Protein AF-A0A397UIN8-F1 (afdb_monomer)

Solvent-accessible surface area (backbone atoms only — not comparable to full-atom values): 16968 Å² total; per-residue (Å²): 111,37,31,42,60,90,72,94,69,95,87,62,91,79,69,55,70,45,76,68,92,50,73,66,53,50,53,52,40,52,74,68,72,32,45,82,38,54,58,67,60,54,51,50,61,53,67,74,48,47,92,78,59,59,46,67,37,67,70,56,51,48,51,51,52,60,57,28,62,43,64,59,90,72,57,62,77,75,53,44,77,43,56,71,43,34,18,47,80,27,82,43,54,32,34,36,63,67,25,37,43,70,87,39,66,67,54,44,51,67,47,58,96,57,71,44,29,53,24,73,88,62,68,44,79,76,33,44,62,27,43,46,73,38,41,34,44,77,70,83,43,45,69,51,46,50,49,52,39,50,50,46,30,51,44,64,70,40,99,76,44,64,92,57,45,61,58,32,26,40,53,52,55,48,50,43,73,80,36,52,86,74,30,68,71,49,76,69,56,47,58,53,52,39,66,41,38,30,43,43,29,37,60,45,57,85,88,50,36,86,65,27,67,48,53,60,61,48,63,35,19,68,76,59,44,40,50,63,92,49,46,93,77,40,38,61,78,42,46,26,50,23,78,92,65,52,81,79,90,51,82,75,53,57,69,62,47,52,66,58,41,70,74,70,74,48,58,67,55,48,48,53,54,40,38,51,78,54,70,79,71,71,72,56,61,60,53,54,58,58,65,74,73,109

Foldseek 3Di:
DWWFDDDDDDDDPPRPIDDDDDPVVVVVCVVNVIDDDDPVVVVCVVQVPCVPDQLPDPVLLVVLQVVLLDDLVPPDLVLLVGQRFQWQVSRGGGRLQQAEQPVDPLCCLLQPPHRRHGHPSCNDPSSVVSSVSSNHHYDDALVNLLVSLQSLLVLQPDPDHDPCSQVSLLSSLVVCVVCVVVNPDDPVSVVSQQAGQRFWFDADDPPLCVQAPDRDIGGGGLVQEADPVCCVPARNPGTYGDPSSDPDPDVVCCPVVVVVCVVPPCVVVCVSVVCRVPVDDDVVVVVVVVVVPD

pLDDT: mean 77.12, std 21.49, range [24.73, 98.0]

Sequence (294 aa):
MVFLTSKLNYQIQKTNYINYKNPDEKILLKRLDVVEFSYIHYLLSIFNNLDFVRPDDPEYLEFIKEFLRLPTNLHPDWLCEYRFIPNNTKTKLRLARELYDDRILLFTTVFANSDLFIAPELRSGWLSKGLVSLGIINKVDEDTFIRLAFDIQNLYNLPSPPSDLFYRARMLVLHFYYNVDNLYFTCNSWDVLKSINFIPSKPVDYPYLETAKFKSPILCSFNSLRLPKHVKLCWTQCAFYDDLVIPPQSENIVDKQLDDWKRHGALDLLFTIINGLYGWLEDNLLLMAWIYLY

Secondary structure (DSSP, 8-state):
-EEE------SS----EE--SSHHHHHHHHHTTPEEE-HHHHHHHHHTTGGG--TT-HHHHHHHHHHHTS-GGGS-GGGGGS--EEBTTSS-EE-GGG-B-TTSHHHHHHTTT-S-BB-GGG--TTTHHHHHHTT-B-S--HHHHHHHHHHHHHHHTSSS--TTHHHHHHHHHHHHHHHHHHH---HHHHHHHHH---EEEEPPPTTGGGT-S--S--EE-GGGEE-GGGHHHHTTT-EEE-GGGSPP--HHHHHHHHHHHTTTTTHHHHHHHHHHHS--SSHHHHHHHHHT--

Structure (mmCIF, N/CA/C/O backbone):
data_AF-A0A397UIN8-F1
#
_entry.id   AF-A0A397UIN8-F1
#
loop_
_atom_site.group_PDB
_atom_site.id
_atom_site.type_symbol
_atom_site.label_atom_id
_atom_site.label_alt_id
_atom_site.label_comp_id
_atom_site.label_asym_id
_atom_site.label_entity_id
_atom_site.label_seq_id
_atom_site.pdbx_PDB_ins_code
_atom_site.Cartn_x
_atom_site.Cartn_y
_atom_site.Cartn_z
_atom_site.occupancy
_atom_site.B_iso_or_equiv
_atom_site.auth_seq_id
_atom_site.auth_comp_id
_atom_site.auth_asym_id
_atom_site.auth_atom_id
_atom_site.pdbx_PDB_model_num
ATOM 1 N N . MET A 1 1 ? -23.289 -2.542 28.612 1.00 46.47 1 MET A N 1
ATOM 2 C CA . MET A 1 1 ? -24.024 -1.325 29.032 1.00 46.47 1 MET A CA 1
ATOM 3 C C . MET A 1 1 ? -23.096 -0.523 29.908 1.00 46.47 1 MET A C 1
ATOM 5 O O . MET A 1 1 ? -22.400 -1.134 30.705 1.00 46.47 1 MET A O 1
ATOM 9 N N . VAL A 1 2 ? -23.053 0.793 29.735 1.00 52.25 2 VAL A N 1
ATOM 10 C CA . VAL A 1 2 ? -22.137 1.674 30.470 1.00 52.25 2 VAL A CA 1
ATOM 11 C C . VAL A 1 2 ? -22.977 2.720 31.192 1.00 52.25 2 VAL A C 1
ATOM 13 O O . VAL A 1 2 ? -23.990 3.160 30.659 1.00 52.25 2 VAL A O 1
ATOM 16 N N . PHE A 1 3 ? -22.603 3.084 32.412 1.00 42.53 3 PHE A N 1
ATOM 17 C CA . PHE A 1 3 ? -23.342 4.034 33.241 1.00 42.53 3 PHE A CA 1
ATOM 18 C C . PHE A 1 3 ? -22.574 5.368 33.348 1.00 42.53 3 PHE A C 1
ATOM 20 O O . PHE A 1 3 ? -21.351 5.359 33.493 1.00 42.53 3 PHE A O 1
ATOM 27 N N . LEU A 1 4 ? -23.275 6.506 33.253 1.00 42.06 4 LEU A N 1
ATOM 28 C CA . LEU A 1 4 ? -22.720 7.869 33.333 1.00 42.06 4 LEU A CA 1
ATOM 29 C C . LEU A 1 4 ? -22.974 8.511 34.699 1.00 42.06 4 LEU A C 1
ATOM 31 O O . LEU A 1 4 ? -24.132 8.711 35.071 1.00 42.06 4 LEU A O 1
ATOM 35 N N . THR A 1 5 ? -21.924 8.930 35.411 1.00 34.75 5 THR A N 1
ATOM 36 C CA . THR A 1 5 ? -22.086 9.766 36.614 1.00 34.75 5 THR A CA 1
ATOM 37 C C . THR A 1 5 ? -22.142 11.245 36.239 1.00 34.75 5 THR A C 1
ATOM 39 O O . THR A 1 5 ? -21.178 11.779 35.687 1.00 34.75 5 THR A O 1
ATOM 42 N N . SER A 1 6 ? -23.231 11.937 36.570 1.00 28.75 6 SER A N 1
ATOM 43 C CA . SER A 1 6 ? -23.327 13.386 36.392 1.00 28.75 6 S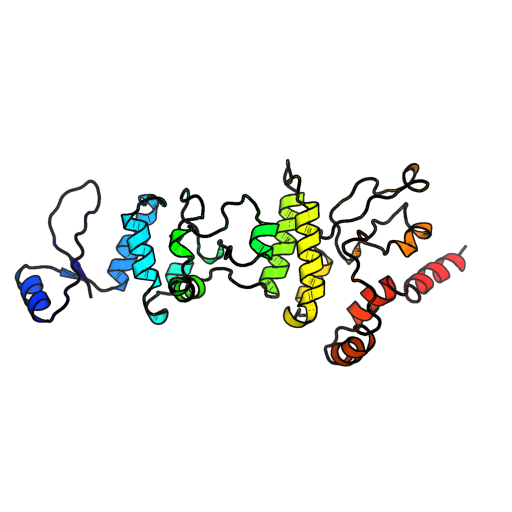ER A CA 1
ATOM 44 C C . SER A 1 6 ? -22.597 14.134 37.512 1.00 28.75 6 SER A C 1
ATOM 46 O O . SER A 1 6 ? -23.047 14.142 38.658 1.00 28.75 6 SER A O 1
ATOM 48 N N . LYS A 1 7 ? -21.518 14.845 37.178 1.00 30.12 7 LYS A N 1
ATOM 49 C CA . LYS A 1 7 ? -21.130 16.074 37.885 1.00 30.12 7 LYS A CA 1
ATOM 50 C C . LYS A 1 7 ? -20.479 17.043 36.899 1.00 30.12 7 LYS A C 1
ATOM 52 O O . LYS A 1 7 ? -19.484 16.712 36.264 1.00 30.12 7 LYS A O 1
ATOM 57 N N . LEU A 1 8 ? -21.096 18.218 36.759 1.00 28.16 8 LEU A N 1
ATOM 58 C CA . LEU A 1 8 ? -20.617 19.340 35.954 1.00 28.16 8 LEU A CA 1
ATOM 59 C C . LEU A 1 8 ? -19.179 19.726 36.342 1.00 28.16 8 LEU A C 1
ATOM 61 O O . LEU A 1 8 ? -18.931 20.013 37.511 1.00 28.16 8 LEU A O 1
ATOM 65 N N . ASN A 1 9 ? -18.276 19.825 35.361 1.00 24.73 9 ASN A N 1
ATOM 66 C CA . ASN A 1 9 ? -17.555 21.074 35.088 1.00 24.73 9 ASN A CA 1
ATOM 67 C C . ASN A 1 9 ? -16.735 21.003 33.791 1.00 24.73 9 ASN A C 1
ATOM 69 O O . ASN A 1 9 ? -16.033 20.035 33.508 1.00 24.73 9 ASN A O 1
ATOM 73 N N . TYR A 1 10 ? -16.863 22.071 33.008 1.00 28.52 10 TYR A N 1
ATOM 74 C CA . TYR A 1 10 ? -16.164 22.347 31.758 1.00 28.52 10 TYR A CA 1
ATOM 75 C C . TY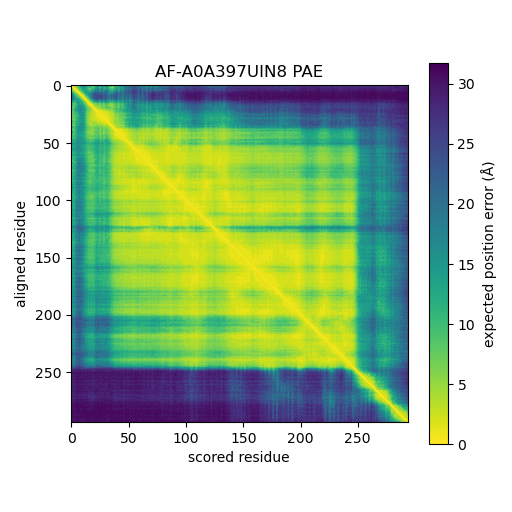R A 1 10 ? -14.638 22.373 31.952 1.00 28.52 10 TYR A C 1
ATOM 77 O O . TYR A 1 10 ? -14.141 23.192 32.718 1.00 28.52 10 TYR A O 1
ATOM 85 N N . GLN A 1 11 ? -13.914 21.512 31.227 1.00 26.55 11 GLN A N 1
ATOM 86 C CA . GLN A 1 11 ? -12.815 21.886 30.307 1.00 26.55 11 GLN A CA 1
ATOM 87 C C . GLN A 1 11 ? -12.105 20.679 29.680 1.00 26.55 11 GLN A C 1
ATOM 89 O O . GLN A 1 11 ? -11.405 20.834 28.690 1.00 26.55 11 GLN A O 1
ATOM 94 N N . ILE A 1 12 ? -12.354 19.468 30.162 1.00 32.19 12 ILE A N 1
ATOM 95 C CA . ILE A 1 12 ? -12.079 18.214 29.456 1.00 32.19 12 ILE A CA 1
ATOM 96 C C . ILE A 1 12 ? -13.241 17.316 29.864 1.00 32.19 12 ILE A C 1
ATOM 98 O O . ILE A 1 12 ? -13.526 17.229 31.058 1.00 32.19 12 ILE A O 1
ATOM 102 N N . GLN A 1 13 ? -13.967 16.715 28.922 1.00 37.91 13 GLN A N 1
ATOM 103 C CA . GLN A 1 13 ? -15.037 15.764 29.234 1.00 37.91 13 GLN A CA 1
ATOM 104 C C . GLN A 1 13 ? -14.441 14.518 29.915 1.00 37.91 13 GLN A C 1
ATOM 106 O O . GLN A 1 13 ? -14.338 13.459 29.312 1.00 37.91 13 GLN A O 1
ATOM 111 N N . LYS A 1 14 ? -14.087 14.615 31.201 1.00 39.19 14 LYS A N 1
ATOM 112 C CA . LYS A 1 14 ? -13.986 13.466 32.103 1.00 39.19 14 LYS A CA 1
ATOM 113 C C . LYS A 1 14 ? -15.405 12.990 32.392 1.00 39.19 14 LYS A C 1
ATOM 115 O O . LYS A 1 14 ? -15.938 13.158 33.486 1.00 39.19 14 LYS A O 1
ATOM 120 N N . THR A 1 15 ? -16.061 12.454 31.369 1.00 49.09 15 THR A N 1
ATOM 121 C CA . THR A 1 15 ? -17.218 11.597 31.577 1.00 49.09 15 THR A CA 1
ATOM 122 C C . THR A 1 15 ? -16.672 10.313 32.190 1.00 49.09 15 THR A C 1
ATOM 124 O O . THR A 1 15 ? -16.009 9.518 31.532 1.00 49.09 15 THR A O 1
ATOM 127 N N . ASN A 1 16 ? -16.865 10.151 33.500 1.00 53.09 16 ASN A N 1
ATOM 128 C CA . ASN A 1 16 ? -16.494 8.922 34.190 1.00 53.09 16 ASN A CA 1
ATOM 129 C C . ASN A 1 16 ? -17.509 7.850 33.795 1.00 53.09 16 ASN A C 1
ATOM 131 O O . ASN A 1 16 ? -18.613 7.772 34.336 1.00 53.09 16 ASN A O 1
ATOM 135 N N . TYR A 1 17 ? -17.137 7.063 32.794 1.00 57.28 17 TYR A N 1
ATOM 136 C CA . TYR A 1 17 ? -17.881 5.894 32.371 1.00 57.28 17 TYR A CA 1
ATOM 137 C C . TYR A 1 17 ? -17.605 4.751 33.338 1.00 57.28 17 TYR A C 1
ATOM 139 O O . TYR A 1 17 ? -16.470 4.294 33.468 1.00 57.28 17 TYR A O 1
ATOM 147 N N . ILE A 1 18 ? -18.647 4.286 34.023 1.00 58.09 18 ILE A N 1
ATOM 148 C CA . ILE A 1 18 ? -18.546 3.145 34.929 1.00 58.09 18 ILE A CA 1
ATOM 149 C C . ILE A 1 18 ? -19.067 1.915 34.194 1.00 58.09 18 ILE A C 1
ATOM 151 O O . ILE A 1 18 ? -20.246 1.827 33.837 1.00 58.09 18 ILE A O 1
ATOM 155 N N . ASN A 1 19 ? -18.169 0.958 33.963 1.00 59.16 19 ASN A N 1
ATOM 156 C CA . ASN A 1 19 ? -18.540 -0.394 33.576 1.00 59.16 19 ASN A CA 1
ATOM 157 C C . ASN A 1 19 ? -18.725 -1.221 34.855 1.00 59.16 19 ASN A C 1
ATOM 159 O O . ASN A 1 19 ? -17.793 -1.337 35.650 1.00 59.16 19 ASN A O 1
ATOM 163 N N . TYR A 1 20 ? -19.923 -1.757 35.066 1.00 66.31 20 TYR A N 1
ATOM 164 C CA . TYR A 1 20 ? -20.240 -2.580 36.232 1.00 66.31 20 TYR A CA 1
ATOM 165 C C . TYR A 1 20 ? -20.045 -4.058 35.892 1.00 66.31 20 TYR A C 1
ATOM 167 O O . TYR A 1 20 ? -20.328 -4.499 34.777 1.00 66.31 20 TYR A O 1
ATOM 175 N N . LYS A 1 21 ? -19.558 -4.838 36.853 1.00 65.31 21 LYS A N 1
ATOM 176 C CA . LYS A 1 21 ? -19.188 -6.246 36.661 1.00 65.31 21 LYS A CA 1
ATOM 177 C C . LYS A 1 21 ? -20.266 -7.219 37.130 1.00 65.31 21 LYS A C 1
ATOM 179 O O . LYS A 1 21 ? -20.245 -8.377 36.722 1.00 65.31 21 LYS A O 1
ATOM 184 N N . ASN A 1 22 ? -21.204 -6.776 37.970 1.00 74.88 22 ASN A N 1
ATOM 185 C CA . ASN A 1 22 ? -22.239 -7.634 38.551 1.00 74.88 22 ASN A CA 1
ATOM 186 C C . ASN A 1 22 ? -23.611 -6.926 38.673 1.00 74.88 22 ASN A C 1
ATOM 188 O O . ASN A 1 22 ? -23.697 -5.698 38.602 1.00 74.88 22 ASN A O 1
ATOM 192 N N . PRO A 1 23 ? -24.713 -7.683 38.832 1.00 76.94 23 PRO A N 1
ATOM 193 C CA . PRO A 1 23 ? -26.060 -7.114 38.931 1.00 76.94 23 PRO A CA 1
ATOM 194 C C . PRO A 1 23 ? -26.257 -6.166 40.125 1.00 76.94 23 PRO A C 1
ATOM 196 O O . PRO A 1 23 ? -27.030 -5.214 40.019 1.00 76.94 23 PRO A O 1
ATOM 199 N N . ASP A 1 24 ? -25.547 -6.387 41.232 1.00 82.00 24 ASP A N 1
ATOM 200 C CA . ASP A 1 24 ? -25.682 -5.585 42.453 1.00 82.00 24 ASP A CA 1
ATOM 201 C C . ASP A 1 24 ? -25.117 -4.171 42.268 1.00 82.00 24 ASP A C 1
ATOM 203 O O . ASP A 1 24 ? -25.751 -3.185 42.652 1.00 82.00 24 ASP A O 1
ATOM 207 N N . GLU A 1 25 ? -23.981 -4.046 41.579 1.00 79.25 25 GLU A N 1
ATOM 208 C CA . GLU A 1 25 ? -23.412 -2.764 41.157 1.00 79.25 25 GLU A CA 1
ATOM 209 C C . GLU A 1 25 ? -24.376 -2.001 40.245 1.00 79.25 25 GLU A C 1
ATOM 211 O O . GLU A 1 25 ? -24.539 -0.792 40.399 1.00 79.25 25 GLU A O 1
ATOM 216 N N . LYS A 1 26 ? -25.084 -2.691 39.340 1.00 75.81 26 LYS A N 1
ATOM 217 C CA . LYS A 1 26 ? -26.104 -2.056 38.490 1.00 75.81 26 LYS A CA 1
ATOM 218 C C . LYS A 1 26 ? -27.219 -1.427 39.325 1.00 75.81 26 LYS A C 1
ATOM 220 O O . LYS A 1 26 ? -27.645 -0.307 39.044 1.00 75.81 26 LYS A O 1
ATOM 225 N N . ILE A 1 27 ? -27.707 -2.147 40.335 1.00 80.88 27 ILE A N 1
ATOM 226 C CA . ILE A 1 27 ? -28.761 -1.660 41.234 1.00 80.88 27 ILE A CA 1
ATOM 227 C C . ILE A 1 27 ? -28.250 -0.462 42.039 1.00 80.88 27 ILE A C 1
ATOM 229 O O . ILE A 1 27 ? -28.963 0.534 42.167 1.00 80.88 27 ILE A O 1
ATOM 233 N N . LEU A 1 28 ? -27.015 -0.531 42.542 1.00 82.50 28 LEU A N 1
ATOM 234 C CA . LEU A 1 28 ? -26.386 0.555 43.289 1.00 82.50 28 LEU A CA 1
ATOM 235 C C . LEU A 1 28 ? -26.230 1.821 42.433 1.00 82.50 28 LEU A C 1
ATOM 237 O O . LEU A 1 28 ? -26.605 2.903 42.872 1.00 82.50 28 LEU A O 1
ATOM 241 N N . LEU A 1 29 ? -25.745 1.687 41.196 1.00 80.50 29 LEU A N 1
ATOM 242 C CA . LEU A 1 29 ? -25.590 2.802 40.259 1.00 80.50 29 LEU A CA 1
ATOM 243 C C . LEU A 1 29 ? -26.941 3.436 39.911 1.00 80.50 29 LEU A C 1
ATOM 245 O O . LEU A 1 29 ? -27.062 4.657 39.933 1.00 80.50 29 LEU A O 1
ATOM 249 N N . LYS A 1 30 ? -27.988 2.631 39.689 1.00 78.94 30 LYS A N 1
ATOM 250 C CA . LYS A 1 30 ? -29.345 3.166 39.488 1.00 78.94 30 LYS A CA 1
ATOM 251 C C . LYS A 1 30 ? -29.862 3.938 40.702 1.00 78.94 30 LYS A C 1
ATOM 253 O O . LYS A 1 30 ? -30.536 4.941 40.521 1.00 78.94 30 LYS A O 1
ATOM 258 N N . ARG A 1 31 ? -29.543 3.499 41.926 1.00 84.38 31 ARG A N 1
ATOM 259 C CA . ARG A 1 31 ? -29.899 4.218 43.167 1.00 84.38 31 ARG A CA 1
ATOM 260 C C . ARG A 1 31 ? -29.131 5.526 43.353 1.00 84.38 31 ARG A C 1
ATOM 262 O O . ARG A 1 31 ? -29.584 6.376 44.106 1.00 84.38 31 ARG A O 1
ATOM 269 N N . LEU A 1 32 ? -27.978 5.667 42.705 1.00 83.12 32 LEU A N 1
ATOM 270 C CA . LEU A 1 32 ? -27.163 6.882 42.699 1.00 83.12 32 LEU A CA 1
ATOM 271 C C . LEU A 1 32 ? -27.517 7.815 41.523 1.00 83.12 32 LEU A C 1
ATOM 273 O O . LEU A 1 32 ? -26.702 8.660 41.158 1.00 83.12 32 LEU A O 1
ATOM 277 N N . ASP A 1 33 ? -28.694 7.634 40.911 1.00 78.44 33 ASP A N 1
ATOM 278 C CA . ASP A 1 33 ? -29.193 8.394 39.754 1.00 78.44 33 ASP A CA 1
ATOM 279 C C . ASP A 1 33 ? -28.242 8.394 38.542 1.00 78.44 33 ASP A C 1
ATOM 281 O O . ASP A 1 33 ? -28.213 9.314 37.724 1.00 78.44 33 ASP A O 1
ATOM 285 N N . VAL A 1 34 ? -27.446 7.332 38.404 1.00 73.31 34 VAL A N 1
ATOM 286 C CA . VAL A 1 34 ? -26.498 7.176 37.301 1.00 73.31 34 VAL A CA 1
ATOM 287 C C . VAL A 1 34 ? -27.261 6.734 36.049 1.00 73.31 34 VAL A C 1
ATOM 289 O O . VAL A 1 34 ? -27.975 5.727 36.057 1.00 73.31 34 VAL A O 1
ATOM 292 N N . VAL A 1 35 ? -27.109 7.480 34.952 1.00 70.50 35 VAL A N 1
ATOM 293 C CA . VAL A 1 35 ? -27.870 7.248 33.715 1.00 70.50 35 VAL A CA 1
ATOM 294 C C . VAL A 1 35 ? -27.280 6.069 32.945 1.00 70.50 35 VAL A C 1
ATOM 296 O O . VAL A 1 35 ? -26.077 6.014 32.684 1.00 70.50 35 VAL A O 1
ATOM 299 N N . GLU A 1 36 ? -28.137 5.124 32.561 1.00 69.19 36 GLU A N 1
ATOM 300 C CA . GLU A 1 36 ? -27.767 3.977 31.731 1.00 69.19 36 GLU A CA 1
ATOM 301 C C . GLU A 1 36 ? -27.597 4.425 30.273 1.00 69.19 36 GLU A C 1
ATOM 303 O O . GLU A 1 36 ? -28.533 4.921 29.649 1.00 69.19 36 GLU A O 1
ATOM 308 N N . PHE A 1 37 ? -26.399 4.240 29.720 1.00 70.19 37 PHE A N 1
ATOM 309 C CA . PHE A 1 37 ? -26.075 4.546 28.332 1.00 70.19 37 PHE A CA 1
ATOM 310 C C . PHE A 1 37 ? -25.882 3.265 27.517 1.00 70.19 37 PHE A C 1
ATOM 312 O O . PHE A 1 37 ? -25.254 2.283 27.943 1.00 70.19 37 PHE A O 1
ATOM 319 N N . SER A 1 38 ? -26.415 3.274 26.294 1.00 76.50 38 SER A N 1
ATOM 320 C CA . SER A 1 38 ? -26.142 2.197 25.343 1.00 76.50 38 SER A CA 1
ATOM 321 C C . SER A 1 38 ? -24.665 2.215 24.935 1.00 76.50 38 SER A C 1
ATOM 323 O O . SER A 1 38 ? -24.047 3.278 24.855 1.00 76.50 38 SER A O 1
ATOM 325 N N . TYR A 1 39 ? -24.126 1.044 24.604 1.00 75.38 39 TYR A N 1
ATOM 326 C CA . TYR A 1 39 ? -22.754 0.910 24.117 1.00 75.38 39 TYR A CA 1
ATOM 327 C C . TYR A 1 39 ? -22.488 1.758 22.858 1.00 75.38 39 TYR A C 1
ATOM 329 O O . TYR A 1 39 ? -21.466 2.428 22.784 1.00 75.38 39 TYR A O 1
ATOM 337 N N . ILE A 1 40 ? -23.442 1.821 21.921 1.00 76.88 40 ILE A N 1
ATOM 338 C CA . ILE A 1 40 ? -23.315 2.636 20.700 1.00 76.88 40 ILE A CA 1
ATOM 339 C C . ILE A 1 40 ? -23.200 4.126 21.036 1.00 76.88 40 ILE A C 1
ATOM 341 O O . ILE A 1 40 ? -22.315 4.802 20.526 1.00 76.88 40 ILE A O 1
ATOM 345 N N . HIS A 1 41 ? -24.054 4.637 21.926 1.00 78.12 41 HIS A N 1
ATOM 346 C CA . HIS A 1 41 ? -23.996 6.042 22.336 1.00 78.12 41 HIS A CA 1
ATOM 347 C C . HIS A 1 41 ? -22.695 6.378 23.084 1.00 78.12 41 HIS A C 1
ATOM 349 O O . HIS A 1 41 ? -22.155 7.467 22.904 1.00 78.12 41 HIS A O 1
ATOM 355 N N . TYR A 1 42 ? -22.165 5.440 23.878 1.00 78.00 42 TYR A N 1
ATOM 356 C CA . TYR A 1 42 ? -20.839 5.573 24.485 1.00 78.00 42 TYR A CA 1
ATOM 357 C C . TYR A 1 42 ? -19.747 5.705 23.417 1.00 78.00 42 TYR A C 1
ATOM 359 O O . TYR A 1 42 ? -18.987 6.670 23.447 1.00 78.00 42 TYR A O 1
ATOM 367 N N . LEU A 1 43 ? -19.711 4.807 22.428 1.00 79.31 43 LEU A N 1
ATOM 368 C CA . LEU A 1 43 ? -18.730 4.891 21.344 1.00 79.31 43 LEU A CA 1
ATOM 369 C C . LEU A 1 43 ? -18.861 6.200 20.557 1.00 79.31 43 LEU A C 1
ATOM 371 O O . LEU A 1 43 ? -17.859 6.873 20.342 1.00 79.31 43 LEU A O 1
ATOM 375 N N . LEU A 1 44 ? -20.081 6.610 20.191 1.00 82.00 44 LEU A N 1
ATOM 376 C CA . LEU A 1 44 ? -20.318 7.882 19.498 1.00 82.00 44 LEU A CA 1
ATOM 377 C C . LEU A 1 44 ? -19.766 9.073 20.288 1.00 82.00 44 LEU A C 1
ATOM 379 O O . LEU A 1 44 ? -19.161 9.965 19.704 1.00 82.00 44 LEU A O 1
ATOM 383 N N . SER A 1 45 ? -19.924 9.084 21.614 1.00 79.12 45 SER A N 1
ATOM 384 C CA . SER A 1 45 ? -19.382 10.162 22.448 1.00 79.12 45 SER A CA 1
ATOM 385 C C . SER A 1 45 ? -17.851 10.244 22.403 1.00 79.12 45 SER A C 1
ATOM 387 O O . SER A 1 45 ? -17.304 11.342 22.435 1.00 79.12 45 SER A O 1
ATOM 389 N N . ILE A 1 46 ? -17.158 9.108 22.286 1.00 79.44 46 ILE A N 1
ATOM 390 C CA . ILE A 1 46 ? -15.697 9.070 22.177 1.00 79.44 46 ILE A CA 1
ATOM 391 C C . ILE A 1 46 ? -15.275 9.499 20.774 1.00 79.44 46 ILE A C 1
ATOM 393 O O . ILE A 1 46 ? -14.496 10.437 20.615 1.00 79.44 46 ILE A O 1
ATOM 397 N N . PHE A 1 47 ? -15.819 8.843 19.747 1.00 83.06 47 PHE A N 1
ATOM 398 C CA . PHE A 1 47 ? -15.373 9.031 18.368 1.00 83.06 47 PHE A CA 1
ATOM 399 C C . PHE A 1 47 ? -15.815 10.370 17.751 1.00 83.06 47 PHE A C 1
ATOM 401 O O . PHE A 1 47 ? -15.192 10.835 16.801 1.00 83.06 47 PHE A O 1
ATOM 408 N N . ASN A 1 48 ? -16.812 11.055 18.320 1.00 82.56 48 ASN A N 1
ATOM 409 C CA . ASN A 1 48 ? -17.149 12.430 17.928 1.00 82.56 48 ASN A CA 1
ATOM 410 C C . ASN A 1 48 ? -16.197 13.491 18.506 1.00 82.56 48 ASN A C 1
ATOM 412 O O . ASN A 1 48 ? -16.267 14.643 18.094 1.00 82.56 48 ASN A O 1
ATOM 416 N N . ASN A 1 49 ? -15.314 13.132 19.444 1.00 82.06 49 ASN A N 1
ATOM 417 C CA . ASN A 1 49 ? -14.366 14.053 20.080 1.00 82.06 49 ASN A CA 1
ATOM 418 C C . ASN A 1 49 ? -12.898 13.728 19.736 1.00 82.06 49 ASN A C 1
ATOM 420 O O . ASN A 1 49 ? -11.989 14.119 20.471 1.00 82.06 49 ASN A O 1
ATOM 424 N N . LEU A 1 50 ? -12.648 13.025 18.623 1.00 82.94 50 LEU A N 1
ATOM 425 C CA . LEU A 1 50 ? -11.295 12.614 18.211 1.00 82.94 50 LEU A CA 1
ATOM 426 C C . LEU A 1 50 ? -10.348 13.788 17.945 1.00 82.94 50 LEU A C 1
ATOM 428 O O . LEU A 1 50 ? -9.142 13.623 18.099 1.00 82.94 50 LEU A O 1
ATOM 432 N N . ASP A 1 51 ? -10.868 14.971 17.613 1.00 79.31 51 ASP A N 1
ATOM 433 C CA . ASP A 1 51 ? -10.055 16.171 17.368 1.00 79.31 51 ASP A CA 1
ATOM 434 C C . ASP A 1 51 ? -9.236 16.609 18.596 1.00 79.31 51 ASP A C 1
ATOM 436 O O . ASP A 1 51 ? -8.236 17.315 18.465 1.00 79.31 51 ASP A O 1
ATOM 440 N N . PHE A 1 52 ? -9.636 16.178 19.796 1.00 80.88 52 PHE A N 1
ATOM 441 C CA . PHE A 1 52 ? -8.939 16.474 21.050 1.00 80.88 52 PHE A CA 1
ATOM 442 C C . PHE A 1 52 ? -8.019 15.340 21.515 1.00 80.88 52 PHE A C 1
ATOM 444 O O . PHE A 1 52 ? -7.315 15.491 22.516 1.00 80.88 52 PHE A O 1
ATOM 451 N N . VAL A 1 53 ? -8.022 14.206 20.813 1.00 85.06 53 VAL A N 1
ATOM 452 C CA . VAL A 1 53 ? -7.221 13.037 21.167 1.00 85.06 53 VAL A CA 1
ATOM 453 C C . VAL A 1 53 ? -5.797 13.212 20.660 1.00 85.06 53 VAL A C 1
ATOM 455 O O . VAL A 1 53 ? -5.558 13.505 19.488 1.00 85.06 53 VAL A O 1
ATOM 458 N N . ARG A 1 54 ? -4.829 12.969 21.544 1.00 89.06 54 ARG A N 1
ATOM 459 C CA . ARG A 1 54 ? -3.423 12.873 21.155 1.00 89.06 54 ARG A CA 1
ATOM 460 C C . ARG A 1 54 ? -3.109 11.427 20.751 1.00 89.06 54 ARG A C 1
ATOM 462 O O . ARG A 1 54 ? -3.327 10.529 21.561 1.00 89.06 54 ARG A O 1
ATOM 469 N N . PRO A 1 55 ? -2.609 11.162 19.529 1.00 90.88 55 PRO A N 1
ATOM 470 C CA . PRO A 1 55 ? -2.364 9.790 19.071 1.00 90.88 55 PRO A CA 1
ATOM 471 C C . PRO A 1 55 ? -1.286 9.038 19.868 1.00 90.88 55 PRO A C 1
ATOM 473 O O . PRO A 1 55 ? -1.217 7.811 19.797 1.00 90.88 55 PRO A O 1
ATOM 476 N N . ASP A 1 56 ? -0.437 9.760 20.600 1.00 91.38 56 ASP A N 1
ATOM 477 C CA . ASP A 1 56 ? 0.612 9.231 21.471 1.00 91.38 56 ASP A CA 1
ATOM 478 C C . ASP A 1 56 ? 0.168 9.017 22.927 1.00 91.38 56 ASP A C 1
ATOM 480 O O . ASP A 1 56 ? 0.947 8.477 23.715 1.00 91.38 56 ASP A O 1
ATOM 484 N N . ASP A 1 57 ? -1.070 9.383 23.278 1.00 89.56 57 ASP A N 1
ATOM 485 C CA . ASP A 1 57 ? -1.618 9.233 24.625 1.00 89.56 57 ASP A CA 1
ATOM 486 C C . ASP A 1 57 ? -1.695 7.744 25.034 1.00 89.56 57 ASP A C 1
ATOM 488 O O . ASP A 1 57 ? -2.408 6.958 24.392 1.00 89.56 57 ASP A O 1
ATOM 492 N N . PRO A 1 58 ? -0.991 7.326 26.106 1.00 87.12 58 PRO A N 1
ATOM 493 C CA . PRO A 1 58 ? -1.028 5.953 26.595 1.00 87.12 58 PRO A CA 1
ATOM 494 C C . PRO A 1 58 ? -2.428 5.471 26.996 1.00 87.12 58 PRO A C 1
ATOM 496 O O . PRO A 1 58 ? -2.739 4.300 26.774 1.00 87.12 58 PRO A O 1
ATOM 499 N N . GLU A 1 59 ? -3.272 6.341 27.564 1.00 86.06 59 GLU A N 1
ATOM 500 C CA . GLU A 1 59 ? -4.635 5.975 27.972 1.00 86.06 59 GLU A CA 1
ATOM 501 C C . GLU A 1 59 ? -5.509 5.706 26.744 1.00 86.06 59 GLU A C 1
ATOM 503 O O . GLU A 1 59 ? -6.250 4.720 26.701 1.00 86.06 59 GLU A O 1
ATOM 508 N N . TYR A 1 60 ? -5.363 6.531 25.705 1.00 87.69 60 TYR A N 1
ATOM 509 C CA . TYR A 1 60 ? -6.047 6.323 24.433 1.00 87.69 60 TYR A CA 1
ATOM 510 C C . TYR A 1 60 ? -5.580 5.043 23.734 1.00 87.69 60 TYR A C 1
ATOM 512 O O . TYR A 1 60 ? -6.401 4.255 23.265 1.00 87.69 60 TYR A O 1
ATOM 520 N N . LEU A 1 61 ? -4.269 4.789 23.692 1.00 88.62 61 LEU A N 1
ATOM 521 C CA . LEU A 1 61 ? -3.727 3.558 23.114 1.00 88.62 61 LEU A CA 1
ATOM 522 C C . LEU A 1 61 ? -4.255 2.315 23.830 1.00 88.62 61 LEU A C 1
ATOM 524 O O . LEU A 1 61 ? -4.582 1.328 23.170 1.00 88.62 61 LEU A O 1
ATOM 528 N N . GLU A 1 62 ? -4.359 2.351 25.157 1.00 88.19 62 GLU A N 1
ATOM 529 C CA . GLU A 1 62 ? -4.920 1.237 25.917 1.00 88.19 62 GLU A CA 1
ATOM 530 C C . GLU A 1 62 ? -6.416 1.056 25.638 1.00 88.19 62 GLU A C 1
ATOM 532 O O . GLU A 1 62 ? -6.852 -0.067 25.388 1.00 88.19 62 GLU A O 1
ATOM 537 N N . PHE A 1 63 ? -7.182 2.149 25.554 1.00 88.44 63 PHE A N 1
ATOM 538 C CA . PHE A 1 63 ? -8.576 2.103 25.108 1.00 88.44 63 PHE A CA 1
ATOM 539 C C . PHE A 1 63 ? -8.718 1.437 23.731 1.00 88.44 63 PHE A C 1
ATOM 541 O O . PHE A 1 63 ? -9.555 0.551 23.564 1.00 88.44 63 PHE A O 1
ATOM 548 N N . ILE A 1 64 ? -7.879 1.805 22.756 1.00 90.81 64 ILE A N 1
ATOM 549 C CA . ILE A 1 64 ? -7.915 1.209 21.416 1.00 90.81 64 ILE A CA 1
ATOM 550 C C . ILE A 1 64 ? -7.566 -0.279 21.451 1.00 90.81 64 ILE A C 1
ATOM 552 O O . ILE A 1 64 ? -8.231 -1.067 20.780 1.00 90.81 64 ILE A O 1
ATOM 556 N N . LYS A 1 65 ? -6.575 -0.705 22.244 1.00 90.88 65 LYS A N 1
ATOM 557 C CA . LYS A 1 65 ? -6.270 -2.138 22.395 1.00 90.88 65 LYS A CA 1
ATOM 558 C C . LYS A 1 65 ? -7.451 -2.907 22.972 1.00 90.88 65 LYS A C 1
ATOM 560 O O . LYS A 1 65 ? -7.794 -3.957 22.436 1.00 90.88 65 LYS A O 1
ATOM 565 N N . GLU A 1 66 ? -8.066 -2.398 24.036 1.00 88.75 66 GLU A N 1
ATOM 566 C CA . GLU A 1 66 ? -9.240 -3.025 24.649 1.00 88.75 66 GLU A CA 1
ATOM 567 C C . GLU A 1 66 ? -10.414 -3.086 23.675 1.00 88.75 66 GLU A C 1
ATOM 569 O O . GLU A 1 66 ? -11.066 -4.122 23.559 1.00 88.75 66 GLU A O 1
ATOM 574 N N . PHE A 1 67 ? -10.640 -2.014 22.916 1.00 88.44 67 PHE A N 1
ATOM 575 C CA . PHE A 1 67 ? -11.659 -1.980 21.877 1.00 88.44 67 PHE A CA 1
ATOM 576 C C . PHE A 1 67 ? -11.402 -3.043 20.800 1.00 88.44 67 PHE A C 1
ATOM 578 O O . PHE A 1 67 ? -12.277 -3.853 20.527 1.00 88.44 67 PHE A O 1
ATOM 585 N N . LEU A 1 68 ? -10.185 -3.115 20.254 1.00 91.44 68 LEU A N 1
ATOM 586 C CA . LEU A 1 68 ? -9.812 -4.075 19.206 1.00 91.44 68 LEU A CA 1
ATOM 587 C C . LEU A 1 68 ? -9.803 -5.542 19.674 1.00 91.44 68 LEU A C 1
ATOM 589 O O . LEU A 1 68 ? -9.812 -6.444 18.833 1.00 91.44 68 LEU A O 1
ATOM 593 N N . ARG A 1 69 ? -9.760 -5.794 20.991 1.00 89.75 69 ARG A N 1
ATOM 594 C CA . ARG A 1 69 ? -9.904 -7.135 21.591 1.00 89.75 69 ARG A CA 1
ATOM 595 C C . ARG A 1 69 ? -11.346 -7.634 21.582 1.00 89.75 69 ARG A C 1
ATOM 597 O O . ARG A 1 69 ? -11.562 -8.833 21.774 1.00 89.75 69 ARG A O 1
ATOM 604 N N . LEU A 1 70 ? -12.324 -6.748 21.401 1.00 87.75 70 LEU A N 1
ATOM 605 C CA . LEU A 1 70 ? -13.724 -7.139 21.377 1.00 87.75 70 LEU A CA 1
ATOM 606 C C . LEU A 1 70 ? -14.017 -8.053 20.173 1.00 87.75 70 LEU A C 1
ATOM 608 O O . LEU A 1 70 ? -13.357 -7.972 19.133 1.00 87.75 70 LEU A O 1
ATOM 612 N N . PRO A 1 71 ? -15.018 -8.943 20.292 1.00 88.12 71 PRO A N 1
ATOM 613 C CA . PRO A 1 71 ? -15.562 -9.654 19.145 1.00 88.12 71 PRO A CA 1
ATOM 614 C C . PRO A 1 71 ? -15.907 -8.689 18.005 1.00 88.12 71 PRO A C 1
ATOM 616 O O . PRO A 1 71 ? -16.536 -7.659 18.233 1.00 88.12 71 PRO A O 1
ATOM 619 N N . THR A 1 72 ? -15.537 -9.032 16.770 1.00 88.88 72 THR A N 1
ATOM 620 C CA . THR A 1 72 ? -15.667 -8.130 15.609 1.00 88.88 72 THR A CA 1
ATOM 621 C C . THR A 1 72 ? -17.109 -7.717 15.318 1.00 88.88 72 THR A C 1
ATOM 623 O O . THR A 1 72 ? -17.335 -6.640 14.789 1.00 88.88 72 THR A O 1
ATOM 626 N N . ASN A 1 73 ? -18.099 -8.521 15.715 1.00 86.44 73 ASN A N 1
ATOM 627 C CA . ASN A 1 73 ? -19.523 -8.179 15.618 1.00 86.44 73 ASN A CA 1
ATOM 628 C C . ASN A 1 73 ? -19.962 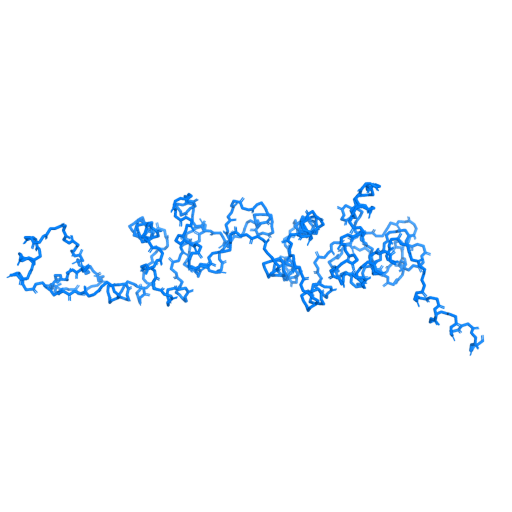-7.065 16.588 1.00 86.44 73 ASN A C 1
ATOM 630 O O . ASN A 1 73 ? -21.105 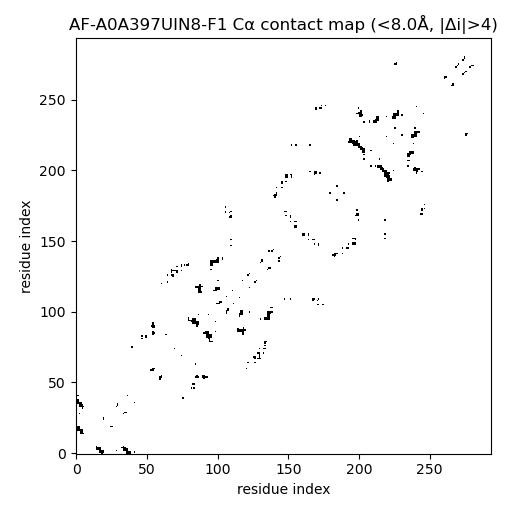-6.618 16.522 1.00 86.44 73 ASN A O 1
ATOM 634 N N . LEU A 1 74 ? -19.094 -6.653 17.516 1.00 85.88 74 LEU A N 1
ATOM 635 C CA . LEU A 1 74 ? -19.300 -5.490 18.376 1.00 85.88 74 LEU A CA 1
ATOM 636 C C . LEU A 1 74 ? -18.652 -4.224 17.815 1.00 85.88 74 LEU A C 1
ATOM 638 O O . LEU A 1 74 ? -18.893 -3.155 18.370 1.00 85.88 74 LEU A O 1
ATOM 642 N N . HIS A 1 75 ? -17.858 -4.319 16.746 1.00 87.94 75 HIS A N 1
ATOM 643 C CA . HIS A 1 75 ? -17.344 -3.152 16.039 1.00 87.94 75 HIS A CA 1
ATOM 644 C C . HIS A 1 75 ? -18.444 -2.632 15.112 1.00 87.94 75 HIS A C 1
ATOM 646 O O . HIS A 1 75 ? -18.834 -3.343 14.189 1.00 87.94 75 HIS A O 1
ATOM 652 N N . PRO A 1 76 ? -18.989 -1.427 15.344 1.00 87.25 76 PRO A N 1
ATOM 653 C CA . PRO A 1 76 ? -19.998 -0.885 14.451 1.00 87.25 76 PRO A CA 1
ATOM 654 C C . PRO A 1 76 ? -19.395 -0.528 13.090 1.00 87.25 76 PRO A C 1
ATOM 656 O O . PRO A 1 76 ? -18.346 0.113 13.038 1.00 87.25 76 PRO A O 1
ATOM 659 N N . ASP A 1 77 ? -20.100 -0.858 12.007 1.00 87.69 77 ASP A N 1
ATOM 660 C CA . ASP A 1 77 ? -19.620 -0.640 10.634 1.00 87.69 77 ASP A CA 1
ATOM 661 C C . ASP A 1 77 ? -19.246 0.821 10.354 1.00 87.69 77 ASP A C 1
ATOM 663 O O . ASP A 1 77 ? -18.263 1.091 9.674 1.00 87.69 77 ASP A O 1
ATOM 667 N N . TRP A 1 78 ? -19.973 1.780 10.938 1.00 88.94 78 TRP A N 1
ATOM 668 C CA . TRP A 1 78 ? -19.712 3.213 10.758 1.00 88.94 78 TRP A CA 1
ATOM 669 C C . TRP A 1 78 ? -18.341 3.667 11.279 1.00 88.94 78 TRP A C 1
ATOM 671 O O . TRP A 1 78 ? -17.879 4.739 10.893 1.00 88.94 78 TRP A O 1
ATOM 681 N N . LEU A 1 79 ? -17.661 2.881 12.124 1.00 88.06 79 LEU A N 1
ATOM 682 C CA . LEU A 1 79 ? -16.319 3.226 12.602 1.00 88.06 79 LEU A CA 1
ATOM 683 C C . LEU A 1 79 ? -15.256 3.188 11.511 1.00 88.06 79 LEU A C 1
ATOM 685 O O . LEU A 1 79 ? -14.243 3.870 11.654 1.00 88.06 79 LEU A O 1
ATOM 689 N N . CYS A 1 80 ? -15.460 2.435 10.427 1.00 89.00 80 CYS A N 1
ATOM 690 C CA . CYS A 1 80 ? -14.479 2.366 9.341 1.00 89.00 80 CYS A CA 1
ATOM 691 C C . CYS A 1 80 ? -14.264 3.726 8.640 1.00 89.00 80 CYS A C 1
ATOM 693 O O . CYS A 1 80 ? -13.238 3.932 7.989 1.00 89.00 80 CYS A O 1
ATOM 695 N N . GLU A 1 81 ? -15.187 4.673 8.841 1.00 89.75 81 GLU A N 1
ATOM 696 C CA . GLU A 1 81 ? -15.134 6.042 8.322 1.00 89.75 81 GLU A CA 1
ATOM 697 C C . GLU A 1 81 ? -14.470 7.047 9.282 1.00 89.75 81 GLU A C 1
ATOM 699 O O . GLU A 1 81 ? -14.232 8.196 8.907 1.00 89.75 81 GLU A O 1
ATOM 704 N N . TYR A 1 82 ? -14.129 6.639 10.510 1.00 91.56 82 TYR A N 1
ATOM 705 C CA . TYR A 1 82 ? -13.493 7.514 11.496 1.00 91.56 82 TYR A CA 1
ATOM 706 C C . TYR A 1 82 ? -11.972 7.360 11.502 1.00 91.56 82 TYR A C 1
ATOM 708 O O . TYR A 1 82 ? -11.416 6.259 11.488 1.00 91.56 82 TYR A O 1
ATOM 716 N N . ARG A 1 83 ? -11.263 8.493 11.569 1.00 93.50 83 ARG A N 1
ATOM 717 C CA . ARG A 1 83 ? -9.806 8.517 11.740 1.00 93.50 83 ARG A CA 1
ATOM 718 C C . ARG A 1 83 ? -9.468 8.375 13.211 1.00 93.50 83 ARG A C 1
ATOM 720 O O . ARG A 1 83 ? -9.361 9.374 13.909 1.00 93.50 83 ARG A O 1
ATOM 727 N N . PHE A 1 84 ? -9.305 7.144 13.675 1.00 93.44 84 PHE A N 1
ATOM 728 C CA . PHE A 1 84 ? -9.073 6.878 15.095 1.00 93.44 84 PHE A CA 1
ATOM 729 C C . PHE A 1 84 ? -7.897 5.938 15.372 1.00 93.44 84 PHE A C 1
ATOM 731 O O . PHE A 1 84 ? -7.519 5.771 16.529 1.00 93.44 84 PHE A O 1
ATOM 738 N N . ILE A 1 85 ? -7.284 5.347 14.343 1.00 94.5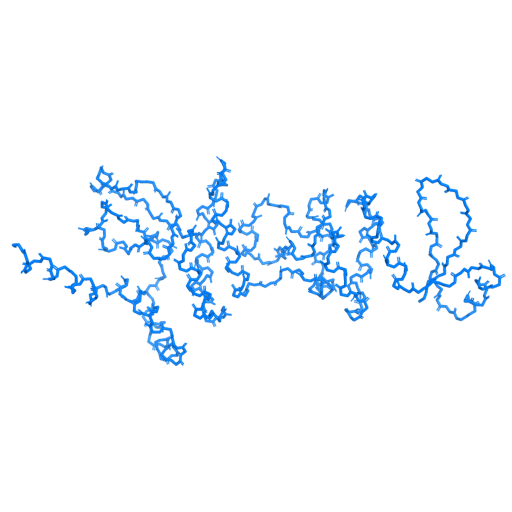6 85 ILE A N 1
ATOM 739 C CA . ILE A 1 85 ? -6.137 4.455 14.520 1.00 94.56 85 ILE A CA 1
ATOM 740 C C . ILE A 1 85 ? -4.843 5.278 14.487 1.00 94.56 85 ILE A C 1
ATOM 742 O O . ILE A 1 85 ? -4.578 5.933 13.475 1.00 94.56 85 ILE A O 1
ATOM 746 N N . PRO A 1 86 ? -4.016 5.257 15.546 1.00 94.56 86 PRO A N 1
ATOM 747 C CA . PRO A 1 86 ? -2.708 5.899 15.523 1.00 94.56 86 PRO A CA 1
ATOM 748 C C . PRO A 1 86 ? -1.774 5.265 14.486 1.00 94.56 86 PRO A C 1
ATOM 750 O O . PRO A 1 86 ? -1.647 4.039 14.385 1.00 94.56 86 PRO A O 1
ATOM 753 N N . ASN A 1 87 ? -1.096 6.119 13.726 1.00 94.94 87 ASN A N 1
ATOM 754 C CA . ASN A 1 87 ? -0.014 5.742 12.819 1.00 94.94 87 ASN A CA 1
ATOM 755 C C . ASN A 1 87 ? 1.263 5.310 13.569 1.00 94.94 87 ASN A C 1
ATOM 757 O O . ASN A 1 87 ? 1.399 5.475 14.780 1.00 94.94 87 ASN A O 1
ATOM 761 N N . ASN A 1 88 ? 2.239 4.790 12.823 1.00 93.50 88 ASN A N 1
ATOM 762 C CA . ASN A 1 88 ? 3.520 4.296 13.328 1.00 93.50 88 ASN A CA 1
ATOM 763 C C . ASN A 1 88 ? 4.265 5.331 14.179 1.00 93.50 88 ASN A C 1
ATOM 765 O O . ASN A 1 88 ? 4.805 4.995 15.229 1.00 93.50 88 ASN A O 1
ATOM 769 N N . THR A 1 89 ? 4.272 6.591 13.739 1.00 93.44 89 THR A N 1
ATOM 770 C CA . THR A 1 89 ? 4.955 7.681 14.451 1.00 93.44 89 THR A CA 1
ATOM 771 C C . THR A 1 89 ? 4.128 8.289 15.585 1.00 93.44 89 THR A C 1
ATOM 773 O O . THR A 1 89 ? 4.637 9.147 16.301 1.00 93.44 89 THR A O 1
ATOM 776 N N . LYS A 1 90 ? 2.868 7.866 15.755 1.00 93.69 90 LYS A N 1
ATOM 777 C CA . LYS A 1 90 ? 1.888 8.415 16.709 1.00 93.69 90 LYS A CA 1
ATOM 778 C C . LYS A 1 90 ? 1.704 9.929 16.606 1.00 93.69 90 LYS A C 1
ATOM 780 O O . LYS A 1 90 ? 1.436 10.618 17.584 1.00 93.69 90 LYS A O 1
ATOM 785 N N . THR A 1 91 ? 1.835 10.458 15.399 1.00 93.19 91 THR A N 1
ATOM 786 C CA . THR A 1 91 ? 1.639 11.883 15.116 1.00 93.19 91 THR A CA 1
ATOM 787 C C . THR A 1 91 ? 0.237 12.186 14.603 1.00 93.19 91 THR A C 1
ATOM 789 O O . THR A 1 91 ? -0.196 13.335 14.660 1.00 93.19 91 THR A O 1
ATOM 792 N N . LYS A 1 92 ? -0.479 11.182 14.071 1.00 93.44 92 LYS A N 1
ATOM 793 C CA . LYS A 1 92 ? -1.798 11.355 13.448 1.00 93.44 92 LYS A CA 1
ATOM 794 C C . LYS A 1 92 ? -2.690 10.141 13.673 1.00 93.44 92 LYS A C 1
ATOM 796 O O . LYS A 1 92 ? -2.222 9.003 13.699 1.00 93.44 92 LYS A O 1
ATOM 801 N N . LEU A 1 93 ? -3.992 10.399 13.746 1.00 94.25 93 LEU A N 1
ATOM 802 C CA . LEU A 1 93 ? -5.014 9.368 13.605 1.00 94.25 93 LEU A CA 1
ATOM 803 C C . LEU A 1 93 ? -5.350 9.179 12.121 1.00 94.25 93 LEU A C 1
ATOM 805 O O . LEU A 1 93 ? -5.436 10.143 11.355 1.00 94.25 93 LEU A O 1
ATOM 809 N N . ARG A 1 94 ? -5.527 7.926 11.713 1.00 95.44 94 ARG A N 1
ATOM 810 C CA . ARG A 1 94 ? -5.796 7.501 10.335 1.00 95.44 94 ARG A CA 1
ATOM 811 C C . ARG A 1 94 ? -7.033 6.619 10.289 1.00 95.44 94 ARG A C 1
ATOM 813 O O . ARG A 1 94 ? -7.439 6.045 11.305 1.00 95.44 94 ARG A O 1
ATOM 820 N N . LEU A 1 95 ? -7.620 6.506 9.100 1.00 95.25 95 LEU A N 1
ATOM 821 C CA . LEU A 1 95 ? -8.577 5.434 8.840 1.00 95.25 95 LEU A CA 1
ATOM 822 C C . LEU A 1 95 ? -7.820 4.105 8.846 1.00 95.25 95 LEU A C 1
ATOM 824 O O . LEU A 1 95 ? -6.689 4.039 8.365 1.00 95.25 95 LEU A O 1
ATOM 828 N N . ALA A 1 96 ? -8.447 3.025 9.308 1.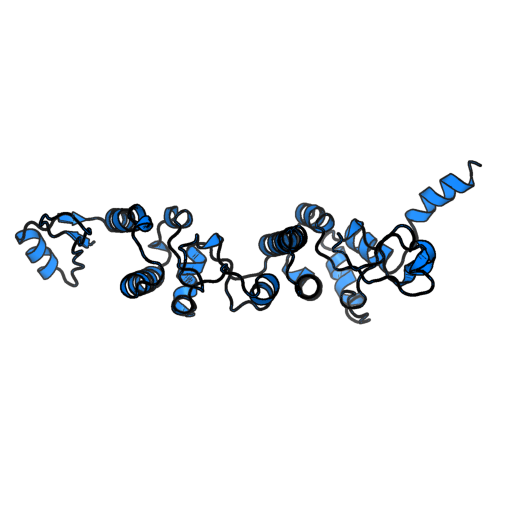00 94.75 96 ALA A N 1
ATOM 829 C CA . ALA A 1 96 ? -7.823 1.703 9.234 1.00 94.75 96 ALA A CA 1
ATOM 830 C C . ALA A 1 96 ? -7.463 1.324 7.780 1.00 94.75 96 ALA A C 1
ATOM 832 O O . ALA A 1 96 ? -6.351 0.873 7.531 1.00 94.75 96 ALA A O 1
ATOM 833 N N . ARG A 1 97 ? -8.335 1.638 6.808 1.00 94.25 97 ARG A N 1
ATOM 834 C CA . ARG A 1 97 ? -8.112 1.424 5.357 1.00 94.25 97 ARG A CA 1
ATOM 835 C C . ARG A 1 97 ? -7.009 2.266 4.707 1.00 94.25 97 ARG A C 1
ATOM 837 O O . ARG A 1 97 ? -6.677 2.071 3.535 1.00 94.25 97 ARG A O 1
ATOM 844 N N . GLU A 1 98 ? -6.468 3.240 5.432 1.00 94.56 98 GLU A N 1
ATOM 845 C CA . GLU A 1 98 ? -5.302 4.020 5.001 1.00 94.56 98 GLU A CA 1
ATOM 846 C C . GLU A 1 98 ? -3.984 3.398 5.484 1.00 94.56 98 GLU A C 1
ATOM 848 O O . GLU A 1 98 ? -2.919 3.853 5.069 1.00 94.56 98 GLU A O 1
ATOM 853 N N . LEU A 1 99 ? -4.051 2.391 6.361 1.00 95.25 99 LEU A N 1
ATOM 854 C CA . LEU A 1 99 ? -2.894 1.787 7.002 1.00 95.25 99 LEU A CA 1
ATOM 855 C C . LEU A 1 99 ? -2.583 0.401 6.435 1.00 95.25 99 LEU A C 1
ATOM 857 O O . LEU A 1 99 ? -3.475 -0.387 6.113 1.00 95.25 99 LEU A O 1
ATOM 861 N N . TYR A 1 100 ? -1.290 0.107 6.382 1.00 94.50 100 TYR A N 1
ATOM 862 C CA . TYR A 1 100 ? -0.730 -1.167 5.961 1.00 94.50 100 TYR A CA 1
ATOM 863 C C . TYR A 1 100 ? -0.166 -1.940 7.155 1.00 94.50 100 TYR A C 1
ATOM 865 O O . TYR A 1 100 ? 0.363 -1.365 8.113 1.00 94.50 100 TYR A O 1
ATOM 873 N N . ASP A 1 101 ? -0.256 -3.262 7.070 1.00 91.31 101 ASP A N 1
ATOM 874 C CA . ASP A 1 101 ? 0.391 -4.192 7.989 1.00 91.31 101 ASP A CA 1
ATOM 875 C C . ASP A 1 101 ? 1.895 -4.293 7.682 1.00 91.31 101 ASP A C 1
ATOM 877 O O . ASP A 1 101 ? 2.310 -4.806 6.642 1.00 91.31 101 ASP A O 1
ATOM 881 N N . ASP A 1 102 ? 2.736 -3.819 8.596 1.00 90.00 102 ASP A N 1
ATOM 882 C CA . ASP A 1 102 ? 4.192 -3.795 8.432 1.00 90.00 102 ASP A CA 1
ATOM 883 C C . ASP A 1 102 ? 4.842 -5.189 8.497 1.00 90.00 102 ASP A C 1
ATOM 885 O O . ASP A 1 102 ? 6.030 -5.339 8.211 1.00 90.00 102 ASP A O 1
ATOM 889 N N . ARG A 1 103 ? 4.072 -6.237 8.807 1.00 87.62 103 ARG A N 1
ATOM 890 C CA . ARG A 1 103 ? 4.529 -7.631 8.703 1.00 87.62 103 ARG A CA 1
ATOM 891 C C . ARG A 1 103 ? 4.646 -8.100 7.252 1.00 87.62 103 ARG A C 1
ATOM 893 O O . ARG A 1 103 ? 5.301 -9.108 6.990 1.00 87.62 103 ARG A O 1
ATOM 900 N N . ILE A 1 104 ? 4.034 -7.386 6.304 1.00 90.75 104 ILE A N 1
ATOM 901 C CA . ILE A 1 104 ? 4.148 -7.684 4.876 1.00 90.75 104 ILE A CA 1
ATOM 902 C C . ILE A 1 104 ? 5.350 -6.947 4.299 1.00 90.75 104 ILE A C 1
ATOM 904 O O . ILE A 1 104 ? 5.348 -5.724 4.147 1.00 90.75 104 ILE A O 1
ATOM 908 N N . LEU A 1 105 ? 6.360 -7.729 3.906 1.00 92.06 105 LEU A N 1
ATOM 909 C CA . LEU A 1 105 ? 7.622 -7.228 3.360 1.00 92.06 105 LEU A CA 1
ATOM 910 C C . LEU A 1 105 ? 7.426 -6.289 2.160 1.00 92.06 105 LEU A C 1
ATOM 912 O O . LEU A 1 105 ? 8.151 -5.308 2.010 1.00 92.06 105 LEU A O 1
ATOM 916 N N . LEU A 1 106 ? 6.440 -6.563 1.302 1.00 94.44 106 LEU A N 1
ATOM 917 C CA . LEU A 1 106 ? 6.175 -5.708 0.148 1.00 94.44 106 LEU A CA 1
ATOM 918 C C . LEU A 1 106 ? 5.705 -4.308 0.569 1.00 94.44 106 LEU A C 1
ATOM 920 O O . LEU A 1 106 ? 6.182 -3.323 0.011 1.00 94.44 106 LEU A O 1
ATOM 924 N N . PHE A 1 107 ? 4.831 -4.199 1.575 1.00 95.81 107 PHE A N 1
ATOM 925 C CA . PHE A 1 107 ? 4.352 -2.902 2.060 1.00 95.81 107 PHE A CA 1
ATOM 926 C C . PHE A 1 107 ? 5.481 -2.100 2.696 1.00 95.81 107 PHE A C 1
ATOM 928 O O . PHE A 1 107 ? 5.646 -0.924 2.376 1.00 95.81 107 PHE A O 1
ATOM 935 N N . THR A 1 108 ? 6.300 -2.733 3.541 1.00 94.00 108 THR A N 1
ATOM 936 C CA . THR A 1 108 ? 7.461 -2.069 4.159 1.00 94.00 108 THR A CA 1
ATOM 937 C C . THR A 1 108 ? 8.511 -1.655 3.142 1.00 94.00 108 THR A C 1
ATOM 939 O O . THR A 1 108 ? 9.167 -0.637 3.340 1.00 94.00 108 THR A O 1
ATOM 942 N N . THR A 1 109 ? 8.617 -2.372 2.023 1.00 93.50 109 THR A N 1
ATOM 943 C CA . THR A 1 109 ? 9.475 -1.989 0.899 1.00 93.50 109 THR A CA 1
ATOM 944 C C . THR A 1 109 ? 8.911 -0.784 0.140 1.00 93.50 109 THR A C 1
ATOM 946 O O . THR A 1 109 ? 9.595 0.226 -0.010 1.00 93.50 109 THR A O 1
ATOM 949 N N . VAL A 1 110 ? 7.658 -0.852 -0.325 1.00 94.44 110 VAL A N 1
ATOM 950 C CA . VAL A 1 110 ? 7.033 0.211 -1.139 1.00 94.44 110 VAL A CA 1
ATOM 951 C C . VAL A 1 110 ? 6.880 1.509 -0.345 1.00 94.44 110 VAL A C 1
ATOM 953 O O . VAL A 1 110 ? 7.160 2.595 -0.854 1.00 94.44 110 VAL A O 1
ATOM 956 N N . PHE A 1 111 ? 6.509 1.412 0.927 1.00 94.31 111 PHE A N 1
ATOM 957 C CA . PHE A 1 111 ? 6.265 2.567 1.784 1.00 94.31 111 PHE A CA 1
ATOM 958 C C . PHE A 1 111 ? 7.346 2.769 2.845 1.00 94.31 111 PHE A C 1
ATOM 960 O O . PHE A 1 111 ? 7.066 3.336 3.904 1.00 94.31 111 PHE A O 1
ATOM 967 N N . ALA A 1 112 ? 8.583 2.343 2.575 1.00 89.31 112 ALA A N 1
ATOM 968 C CA . ALA A 1 112 ? 9.709 2.588 3.470 1.00 89.31 112 ALA A CA 1
ATOM 969 C C . ALA A 1 112 ? 9.796 4.077 3.851 1.00 89.31 112 ALA A C 1
ATOM 971 O O . ALA A 1 112 ? 9.679 4.961 2.991 1.00 89.31 112 ALA A O 1
ATOM 972 N N . ASN A 1 113 ? 9.997 4.333 5.148 1.00 85.44 113 ASN A N 1
ATOM 973 C CA . ASN A 1 113 ? 10.024 5.664 5.771 1.00 85.44 113 ASN A CA 1
ATOM 974 C C . ASN A 1 113 ? 8.720 6.471 5.642 1.00 85.44 113 ASN A C 1
ATOM 976 O O . ASN A 1 113 ? 8.726 7.689 5.807 1.00 85.44 113 ASN A O 1
ATOM 980 N N . SER A 1 114 ? 7.599 5.809 5.352 1.00 89.38 114 SER A N 1
ATOM 981 C CA . SER A 1 114 ? 6.284 6.437 5.393 1.00 89.38 114 SER A CA 1
ATOM 982 C C . SER A 1 114 ? 5.638 6.324 6.771 1.00 89.38 114 SER A C 1
ATOM 984 O O . SER A 1 114 ? 6.046 5.570 7.656 1.00 89.38 114 SER A O 1
ATOM 986 N N . ASP A 1 115 ? 4.541 7.050 6.892 1.00 90.31 115 ASP A N 1
ATOM 987 C CA . ASP A 1 115 ? 3.699 7.107 8.070 1.00 90.31 115 ASP A CA 1
ATOM 988 C C . ASP A 1 115 ? 2.350 6.393 7.834 1.00 90.31 115 ASP A C 1
ATOM 990 O O . ASP A 1 115 ? 1.315 6.768 8.386 1.00 90.31 115 ASP A O 1
ATOM 994 N N . LEU A 1 116 ? 2.366 5.392 6.942 1.00 94.06 116 LEU A N 1
ATOM 995 C CA . LEU A 1 116 ? 1.210 4.598 6.502 1.00 94.06 116 LEU A CA 1
ATOM 996 C C . LEU A 1 116 ? 1.109 3.240 7.212 1.00 94.06 116 LEU A C 1
ATOM 998 O O . LEU A 1 116 ? 0.339 2.382 6.797 1.00 94.06 116 LEU A O 1
ATOM 1002 N N . PHE A 1 117 ? 1.878 3.024 8.274 1.00 95.06 117 PHE A N 1
ATOM 1003 C CA . PHE A 1 117 ? 1.808 1.805 9.082 1.00 95.06 117 PHE A CA 1
ATOM 1004 C C . PHE A 1 117 ? 1.135 2.090 10.418 1.00 95.06 117 PHE A C 1
ATOM 1006 O O . PHE A 1 117 ? 1.124 3.229 10.883 1.00 95.06 117 PHE A O 1
ATOM 1013 N N . ILE A 1 118 ? 0.594 1.055 11.052 1.00 92.19 118 ILE A N 1
ATOM 1014 C CA . ILE A 1 118 ? -0.013 1.162 12.384 1.00 92.19 118 ILE A CA 1
ATOM 1015 C C . ILE A 1 118 ? 1.049 1.454 13.452 1.00 92.19 118 ILE A C 1
ATOM 1017 O O . ILE A 1 118 ? 2.200 1.018 13.328 1.00 92.19 118 ILE A O 1
ATOM 1021 N N . ALA A 1 119 ? 0.646 2.107 14.543 1.00 92.75 119 ALA A N 1
ATOM 1022 C CA . ALA A 1 119 ? 1.420 2.187 15.780 1.00 92.75 119 ALA A CA 1
ATOM 1023 C C . ALA A 1 119 ? 1.941 0.803 16.244 1.00 92.75 119 ALA A C 1
ATOM 1025 O O . ALA A 1 119 ? 1.176 -0.169 16.227 1.00 92.75 119 ALA A O 1
ATOM 1026 N N . PRO A 1 120 ? 3.212 0.696 16.686 1.00 91.19 120 PRO A N 1
ATOM 1027 C CA . PRO A 1 120 ? 3.826 -0.561 17.130 1.00 91.19 120 PRO A CA 1
ATOM 1028 C C . PRO A 1 120 ? 3.012 -1.349 18.161 1.00 91.19 120 PRO A C 1
ATOM 1030 O O . PRO A 1 120 ? 2.925 -2.574 18.094 1.00 91.19 120 PRO A O 1
ATOM 1033 N N . GLU A 1 121 ? 2.357 -0.651 19.083 1.00 90.88 121 GLU A N 1
ATOM 1034 C CA . GLU A 1 121 ? 1.559 -1.229 20.165 1.00 90.88 121 GLU A CA 1
ATOM 1035 C C . GLU A 1 121 ? 0.333 -2.000 19.671 1.00 90.88 121 GLU A C 1
ATOM 1037 O O . GLU A 1 121 ? -0.188 -2.858 20.387 1.00 90.88 121 GLU A O 1
ATOM 1042 N N . LEU A 1 122 ? -0.134 -1.693 18.460 1.00 90.38 122 LEU A N 1
ATOM 1043 C CA . LEU A 1 122 ? -1.325 -2.289 17.861 1.00 90.38 122 LEU A CA 1
ATOM 1044 C C . LEU A 1 122 ? -0.996 -3.473 16.938 1.00 90.38 122 LEU A C 1
ATOM 1046 O O . LEU A 1 122 ? -1.904 -4.168 16.493 1.00 90.38 122 LEU A O 1
ATOM 1050 N N . ARG A 1 123 ? 0.289 -3.767 16.694 1.00 86.62 123 ARG A N 1
ATOM 1051 C CA . ARG A 1 123 ? 0.749 -4.844 15.783 1.00 86.62 123 ARG A CA 1
ATOM 1052 C C . ARG A 1 123 ? 0.610 -6.251 16.351 1.00 86.62 123 ARG A C 1
ATOM 1054 O O . ARG A 1 123 ? 0.942 -7.247 15.709 1.00 86.62 123 ARG A O 1
ATOM 1061 N N . SER A 1 124 ? 0.147 -6.341 17.587 1.00 83.12 124 SER A N 1
ATOM 1062 C CA . SER A 1 124 ? 0.010 -7.597 18.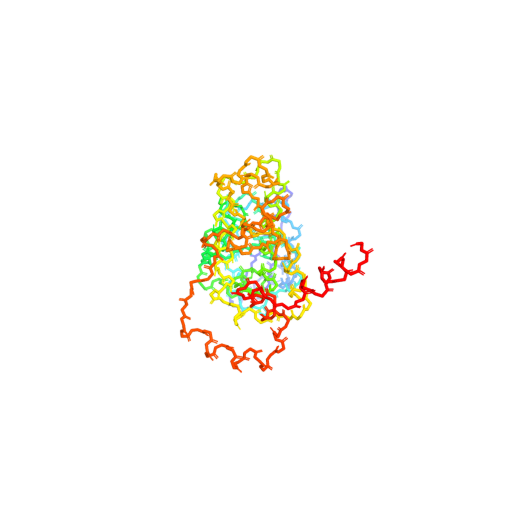293 1.00 83.12 124 SER A CA 1
ATOM 1063 C C . SER A 1 124 ? -0.958 -8.541 17.572 1.00 83.12 124 SER A C 1
ATOM 1065 O O . SER A 1 124 ? -2.074 -8.155 17.227 1.00 83.12 124 SER A O 1
ATOM 1067 N N . GLY A 1 125 ? -0.562 -9.803 17.364 1.00 77.44 125 GLY A N 1
ATOM 1068 C CA . GLY A 1 125 ? -1.314 -10.749 16.522 1.00 77.44 125 GLY A CA 1
ATOM 1069 C C . GLY A 1 125 ? -2.770 -10.976 16.949 1.00 77.44 125 GLY A C 1
ATOM 1070 O O . GLY A 1 125 ? -3.620 -11.280 16.119 1.00 77.44 125 GLY A O 1
ATOM 1071 N N . TRP A 1 126 ? -3.088 -10.758 18.221 1.00 79.62 126 TRP A N 1
ATOM 1072 C CA . TRP A 1 126 ? -4.420 -10.910 18.803 1.00 79.62 126 TRP A CA 1
ATOM 1073 C C . TRP A 1 126 ? -5.326 -9.698 18.535 1.00 79.62 126 TRP A C 1
ATOM 1075 O O . TRP A 1 126 ? -6.541 -9.856 18.537 1.00 79.62 126 TRP A O 1
ATOM 1085 N N . LEU A 1 127 ? -4.760 -8.531 18.206 1.00 86.19 127 LEU A N 1
ATOM 1086 C CA . LEU A 1 127 ? -5.501 -7.337 17.769 1.00 86.19 127 LEU A CA 1
ATOM 1087 C C . LEU A 1 127 ? -5.799 -7.353 16.261 1.00 86.19 127 LEU A C 1
ATOM 1089 O O . LEU A 1 127 ? -6.633 -6.587 15.779 1.00 86.19 127 LEU A O 1
ATOM 1093 N N . SER A 1 128 ? -5.141 -8.245 15.510 1.00 84.75 128 SER A N 1
ATOM 1094 C CA . SER A 1 128 ? -5.232 -8.291 14.047 1.00 84.75 128 SER A CA 1
ATOM 1095 C C . SER A 1 128 ? -6.661 -8.479 13.541 1.00 84.75 128 SER A C 1
ATOM 1097 O O . SER A 1 128 ? -7.051 -7.809 12.594 1.00 84.75 128 SER A O 1
ATOM 1099 N N . LYS A 1 129 ? -7.478 -9.319 14.191 1.00 89.88 129 LYS A N 1
ATOM 1100 C CA . LYS A 1 129 ? -8.874 -9.549 13.777 1.00 89.88 129 LYS A CA 1
ATOM 1101 C C . LYS A 1 129 ? -9.713 -8.275 13.845 1.00 89.88 129 LYS A C 1
ATOM 1103 O O . LYS A 1 129 ? -10.474 -8.005 12.921 1.00 89.88 129 LYS A O 1
ATOM 1108 N N . GLY A 1 130 ? -9.547 -7.485 14.907 1.00 91.56 130 GLY A N 1
ATOM 1109 C CA . GLY A 1 130 ? -10.236 -6.208 15.054 1.00 91.56 130 GLY A CA 1
ATOM 1110 C C . GLY A 1 130 ? -9.804 -5.208 13.987 1.00 91.56 130 GLY A C 1
ATOM 1111 O O . GLY A 1 130 ? -10.645 -4.637 13.301 1.00 91.56 130 GLY A O 1
ATOM 1112 N N . LEU A 1 131 ? -8.498 -5.074 13.760 1.00 93.38 131 LEU A N 1
ATOM 1113 C CA . LEU A 1 131 ? -7.963 -4.179 12.729 1.00 93.38 131 LEU A CA 1
ATOM 1114 C C . LEU A 1 131 ? -8.416 -4.577 11.315 1.00 93.38 131 LEU A C 1
ATOM 1116 O O . LEU A 1 131 ? -8.796 -3.715 10.526 1.00 93.38 131 LEU A O 1
ATOM 1120 N N . VAL A 1 132 ? -8.437 -5.878 11.014 1.00 92.44 132 VAL A N 1
ATOM 1121 C CA . VAL A 1 132 ? -8.945 -6.426 9.744 1.00 92.44 132 VAL A CA 1
ATOM 1122 C C . VAL A 1 132 ? -10.427 -6.136 9.574 1.00 92.44 132 VAL A C 1
ATOM 1124 O O . VAL A 1 132 ? -10.824 -5.694 8.502 1.00 92.44 132 VAL A O 1
ATOM 1127 N N . SER A 1 133 ? -11.237 -6.287 10.627 1.00 92.06 133 SER A N 1
ATOM 1128 C CA . SER A 1 133 ? -12.665 -5.939 10.558 1.00 92.06 133 SER A CA 1
ATOM 1129 C C . SER A 1 133 ? -12.918 -4.453 10.284 1.00 92.06 133 SER A C 1
ATOM 1131 O O . SER A 1 133 ? -13.944 -4.107 9.716 1.00 92.06 133 SER A O 1
ATOM 1133 N N . LEU A 1 134 ? -11.969 -3.583 10.640 1.00 93.00 134 LEU A N 1
ATOM 1134 C CA . LEU A 1 134 ? -12.038 -2.145 10.375 1.00 93.00 134 LEU A CA 1
ATOM 1135 C C . LEU A 1 134 ? -11.472 -1.763 8.997 1.00 93.00 134 LEU A C 1
ATOM 1137 O O . LEU A 1 134 ? -11.562 -0.602 8.602 1.00 93.00 134 LEU A O 1
ATOM 1141 N N . GLY A 1 135 ? -10.901 -2.723 8.264 1.00 93.69 135 GLY A N 1
ATOM 1142 C CA . GLY A 1 135 ? -10.432 -2.538 6.893 1.00 93.69 135 GLY A CA 1
ATOM 1143 C C . GLY A 1 135 ? -8.939 -2.264 6.746 1.00 93.69 135 GLY A C 1
ATOM 1144 O O . GLY A 1 135 ? -8.546 -1.710 5.723 1.00 93.69 135 GLY A O 1
ATOM 1145 N N . ILE A 1 136 ? -8.095 -2.619 7.723 1.00 94.44 136 ILE A N 1
ATOM 1146 C CA . ILE A 1 136 ? -6.645 -2.536 7.509 1.00 94.44 136 ILE A CA 1
ATOM 1147 C C . ILE A 1 136 ? -6.195 -3.395 6.322 1.00 94.44 136 ILE A C 1
ATOM 1149 O O . ILE A 1 136 ? -6.677 -4.510 6.121 1.00 94.44 136 ILE A O 1
ATOM 1153 N N . ILE A 1 137 ? -5.208 -2.900 5.580 1.00 94.94 137 ILE A N 1
ATOM 1154 C CA . ILE A 1 137 ? -4.607 -3.618 4.463 1.00 94.94 137 ILE A CA 1
ATOM 1155 C C . ILE A 1 137 ? -3.550 -4.586 5.005 1.00 94.94 137 ILE A C 1
ATOM 1157 O O . ILE A 1 137 ? -2.451 -4.185 5.392 1.00 94.94 137 ILE A O 1
ATOM 1161 N N . ASN A 1 138 ? -3.887 -5.875 5.046 1.00 93.19 138 ASN A N 1
ATOM 1162 C CA . ASN A 1 138 ? -3.059 -6.930 5.646 1.00 93.19 138 ASN A CA 1
ATOM 1163 C C . ASN A 1 138 ? -2.753 -8.107 4.707 1.00 93.19 138 ASN A C 1
ATOM 1165 O O . ASN A 1 138 ? -2.340 -9.169 5.172 1.00 93.19 138 ASN A O 1
ATOM 1169 N N . LYS A 1 139 ? -2.992 -7.946 3.406 1.00 93.25 139 LYS A N 1
ATOM 1170 C CA . LYS A 1 139 ? -2.658 -8.916 2.359 1.00 93.25 139 LYS A CA 1
ATOM 1171 C C . LYS A 1 139 ? -2.484 -8.191 1.031 1.00 93.25 139 LYS A C 1
ATOM 1173 O O . LYS A 1 139 ? -3.026 -7.106 0.853 1.00 93.25 139 LYS A O 1
ATOM 1178 N N . VAL A 1 140 ? -1.743 -8.801 0.115 1.00 94.31 140 VAL A N 1
ATOM 1179 C CA . VAL A 1 140 ? -1.598 -8.317 -1.261 1.00 94.31 140 VAL A CA 1
ATOM 1180 C C . VAL A 1 140 ? -2.513 -9.164 -2.139 1.00 94.31 140 VAL A C 1
ATOM 1182 O O . VAL A 1 140 ? -2.170 -10.289 -2.485 1.00 94.31 140 VAL A O 1
ATOM 1185 N N . ASP A 1 141 ? -3.706 -8.652 -2.413 1.00 93.62 141 ASP A N 1
ATOM 1186 C CA . ASP A 1 141 ? -4.621 -9.177 -3.430 1.00 93.62 141 ASP A CA 1
ATOM 1187 C C . ASP A 1 141 ? -4.591 -8.299 -4.690 1.00 93.62 141 ASP A C 1
ATOM 1189 O O . ASP A 1 141 ? -3.792 -7.366 -4.774 1.00 93.62 141 ASP A O 1
ATOM 1193 N N . GLU A 1 142 ? -5.433 -8.619 -5.674 1.00 92.88 142 GLU A N 1
ATOM 1194 C CA . GLU A 1 142 ? -5.573 -7.897 -6.944 1.00 92.88 142 GLU A CA 1
ATOM 1195 C C . GLU A 1 142 ? -5.666 -6.373 -6.762 1.00 92.88 142 GLU A C 1
ATOM 1197 O O . GLU A 1 142 ? -4.814 -5.625 -7.248 1.00 92.88 142 GLU A O 1
ATOM 1202 N N . ASP A 1 143 ? -6.668 -5.919 -6.005 1.00 94.38 143 ASP A N 1
ATOM 1203 C CA . ASP A 1 143 ? -6.950 -4.500 -5.782 1.00 94.38 143 ASP A CA 1
ATOM 1204 C C . ASP A 1 143 ? -5.796 -3.814 -5.055 1.00 94.38 143 ASP A C 1
ATOM 1206 O O . ASP A 1 143 ? -5.354 -2.722 -5.433 1.00 94.38 143 ASP A O 1
ATOM 1210 N N . THR A 1 144 ? -5.263 -4.470 -4.021 1.00 95.62 144 THR A N 1
ATOM 1211 C CA . THR A 1 144 ? -4.124 -3.939 -3.276 1.00 95.62 144 THR A CA 1
ATOM 1212 C C . THR A 1 144 ? -2.895 -3.836 -4.172 1.00 95.62 144 THR A C 1
ATOM 1214 O O . THR A 1 144 ? -2.193 -2.829 -4.123 1.00 95.62 144 THR A O 1
ATOM 1217 N N . PHE A 1 145 ? -2.638 -4.826 -5.028 1.00 96.69 145 PHE A N 1
ATOM 1218 C CA . PHE A 1 145 ? -1.512 -4.802 -5.952 1.00 96.69 145 PHE A CA 1
ATOM 1219 C C . PHE A 1 145 ? -1.615 -3.635 -6.944 1.00 96.69 145 PHE A C 1
ATOM 1221 O O . PHE A 1 145 ? -0.649 -2.890 -7.120 1.00 96.69 145 PHE A O 1
ATOM 1228 N N . ILE A 1 146 ? -2.785 -3.435 -7.560 1.00 96.56 146 ILE A N 1
ATOM 1229 C CA . ILE A 1 146 ? -3.026 -2.314 -8.485 1.00 96.56 146 ILE A CA 1
ATOM 1230 C C . ILE A 1 146 ? -2.814 -0.981 -7.772 1.00 96.56 146 ILE A C 1
ATOM 1232 O O . ILE A 1 146 ? -2.152 -0.087 -8.304 1.00 96.56 146 ILE A O 1
ATOM 1236 N N . ARG A 1 147 ? -3.317 -0.858 -6.540 1.00 96.19 147 ARG A N 1
ATOM 1237 C CA . ARG A 1 147 ? -3.097 0.325 -5.710 1.00 96.19 147 ARG A CA 1
ATOM 1238 C C . ARG A 1 147 ? -1.610 0.570 -5.449 1.00 96.19 147 ARG A C 1
ATOM 1240 O O . ARG A 1 147 ? -1.160 1.696 -5.629 1.00 96.19 147 ARG A O 1
ATOM 1247 N N . LEU A 1 148 ? -0.833 -0.463 -5.113 1.00 97.44 148 LEU A N 1
ATOM 1248 C CA . LEU A 1 148 ? 0.620 -0.337 -4.940 1.00 97.44 148 LEU A CA 1
ATOM 1249 C C . LEU A 1 148 ? 1.323 0.121 -6.227 1.00 97.44 148 LEU A C 1
ATOM 1251 O O . LEU A 1 148 ? 2.257 0.921 -6.161 1.00 97.44 148 LEU A O 1
ATOM 1255 N N . ALA A 1 149 ? 0.881 -0.354 -7.394 1.00 97.81 149 ALA A N 1
ATOM 1256 C CA . ALA A 1 149 ? 1.429 0.079 -8.678 1.00 97.81 149 ALA A CA 1
ATOM 1257 C C . ALA A 1 149 ? 1.162 1.573 -8.928 1.00 97.81 149 ALA A C 1
ATOM 1259 O O . ALA A 1 149 ? 2.079 2.307 -9.309 1.00 97.81 149 ALA A O 1
ATOM 1260 N N . PHE A 1 150 ? -0.056 2.048 -8.646 1.00 97.75 150 PHE A N 1
ATOM 1261 C CA . PHE A 1 150 ? -0.368 3.479 -8.676 1.00 97.75 150 PHE A CA 1
ATOM 1262 C C . PHE A 1 150 ? 0.446 4.270 -7.655 1.00 97.75 150 PHE A C 1
ATOM 1264 O O . PHE A 1 150 ? 0.937 5.347 -7.977 1.00 97.75 150 PHE A O 1
ATOM 1271 N N . ASP A 1 151 ? 0.639 3.748 -6.445 1.00 96.62 151 ASP A N 1
ATOM 1272 C CA . ASP A 1 151 ? 1.425 4.422 -5.413 1.00 96.62 151 ASP A CA 1
ATOM 1273 C C . ASP A 1 151 ? 2.894 4.589 -5.838 1.00 96.62 151 ASP A C 1
ATOM 1275 O O . ASP A 1 151 ? 3.459 5.669 -5.665 1.00 96.62 151 ASP A O 1
ATOM 1279 N N . ILE A 1 152 ? 3.498 3.591 -6.492 1.00 98.00 152 ILE A N 1
ATOM 1280 C CA . ILE A 1 152 ? 4.832 3.720 -7.103 1.00 98.00 152 ILE A CA 1
ATOM 1281 C C . ILE A 1 152 ? 4.853 4.808 -8.189 1.00 98.00 152 ILE A C 1
ATOM 1283 O O . ILE A 1 152 ? 5.758 5.647 -8.196 1.00 98.00 152 ILE A O 1
ATOM 1287 N N . GLN A 1 153 ? 3.856 4.837 -9.077 1.00 97.88 153 GLN A N 1
ATOM 1288 C CA . GLN A 1 153 ? 3.740 5.878 -10.105 1.00 97.88 153 GLN A CA 1
ATOM 1289 C C . GLN A 1 153 ? 3.573 7.276 -9.481 1.00 97.88 153 GLN A C 1
ATOM 1291 O O . GLN A 1 153 ? 4.192 8.242 -9.925 1.00 97.88 153 GLN A O 1
ATOM 1296 N N . ASN A 1 154 ? 2.780 7.396 -8.417 1.00 96.56 154 ASN A N 1
ATOM 1297 C CA . ASN A 1 154 ? 2.572 8.649 -7.697 1.00 96.56 154 ASN A CA 1
ATOM 1298 C C . ASN A 1 154 ? 3.859 9.126 -7.017 1.00 96.56 154 ASN A C 1
ATOM 1300 O O . ASN A 1 154 ? 4.189 10.307 -7.109 1.00 96.56 154 ASN A O 1
ATOM 1304 N N . LEU A 1 155 ? 4.617 8.217 -6.392 1.00 95.69 155 LEU A N 1
ATOM 1305 C CA . LEU A 1 155 ? 5.928 8.522 -5.812 1.00 95.69 155 LEU A CA 1
ATOM 1306 C C . LEU A 1 155 ? 6.923 9.013 -6.873 1.00 95.69 155 LEU A C 1
ATOM 1308 O O . LEU A 1 155 ? 7.702 9.922 -6.592 1.00 95.69 155 LEU A O 1
ATOM 1312 N N . TYR A 1 156 ? 6.879 8.449 -8.083 1.00 96.38 156 TYR A N 1
ATOM 1313 C CA . TYR A 1 156 ? 7.703 8.883 -9.217 1.00 96.38 156 TYR A CA 1
ATOM 1314 C C . TYR A 1 156 ? 7.389 10.306 -9.678 1.00 96.38 156 TYR A C 1
ATOM 1316 O O . TYR A 1 156 ? 8.292 11.041 -10.066 1.00 96.38 156 TYR A O 1
ATOM 1324 N N . ASN A 1 157 ? 6.120 10.707 -9.596 1.00 96.12 157 ASN A N 1
ATOM 1325 C CA . ASN A 1 157 ? 5.652 12.022 -10.026 1.00 96.12 157 ASN A CA 1
ATOM 1326 C C . ASN A 1 157 ? 5.835 13.122 -8.963 1.00 96.12 157 ASN A C 1
ATOM 1328 O O . ASN A 1 157 ? 5.482 14.277 -9.211 1.00 96.12 157 ASN A O 1
ATOM 1332 N N . LEU A 1 158 ? 6.361 12.797 -7.776 1.00 94.75 158 LEU A N 1
ATOM 1333 C CA . LEU A 1 158 ? 6.675 13.804 -6.764 1.00 94.75 158 LEU A CA 1
ATOM 1334 C C . LEU A 1 158 ? 7.795 14.742 -7.251 1.00 94.75 158 LEU A C 1
ATOM 1336 O O . LEU A 1 158 ? 8.696 14.298 -7.957 1.00 94.75 158 LEU A O 1
ATOM 1340 N N . PRO A 1 159 ? 7.830 16.014 -6.804 1.00 95.00 159 PRO A N 1
ATOM 1341 C CA . PRO A 1 159 ? 8.932 16.928 -7.127 1.00 95.00 159 PRO A CA 1
ATOM 1342 C C . PRO A 1 159 ? 10.314 16.410 -6.697 1.00 95.00 159 PRO A C 1
ATOM 1344 O O . PRO A 1 159 ? 11.326 16.760 -7.294 1.00 95.00 159 PRO A O 1
ATOM 1347 N N . SER A 1 160 ? 10.347 15.584 -5.648 1.00 94.00 160 SER A N 1
ATOM 1348 C CA . SER A 1 160 ? 11.543 14.921 -5.133 1.00 94.00 160 SER A CA 1
ATOM 1349 C C . SER A 1 160 ? 11.199 13.460 -4.817 1.00 94.00 160 SER A C 1
ATOM 1351 O O . SER A 1 160 ? 10.847 13.160 -3.671 1.00 94.00 160 SER A O 1
ATOM 1353 N N . PRO A 1 161 ? 11.241 12.555 -5.813 1.00 94.25 161 PRO A N 1
ATOM 1354 C CA . PRO A 1 161 ? 10.957 11.138 -5.610 1.00 94.25 161 PRO A CA 1
ATOM 1355 C C . PRO A 1 161 ? 11.944 10.494 -4.620 1.00 94.25 161 PRO A C 1
ATOM 1357 O O . PRO A 1 161 ? 13.085 10.956 -4.509 1.00 94.25 161 PRO A O 1
ATOM 1360 N N . PRO A 1 162 ? 11.559 9.413 -3.916 1.00 94.12 162 PRO A N 1
ATOM 1361 C CA . PRO A 1 162 ? 12.488 8.663 -3.072 1.00 94.12 162 PRO A CA 1
ATOM 1362 C C . PRO A 1 162 ? 13.701 8.166 -3.871 1.00 94.12 162 PRO A C 1
ATOM 1364 O O . PRO A 1 162 ? 13.552 7.644 -4.977 1.00 94.12 162 PRO A O 1
ATOM 1367 N N . SER A 1 163 ? 14.907 8.282 -3.311 1.00 94.31 163 SER A N 1
ATOM 1368 C CA . SER A 1 163 ? 16.145 7.867 -3.993 1.00 94.31 163 SER A CA 1
ATOM 1369 C C . SER A 1 163 ? 16.203 6.362 -4.285 1.00 94.31 163 SER A C 1
ATOM 1371 O O . SER A 1 163 ? 16.881 5.935 -5.216 1.00 94.31 163 SER A O 1
ATOM 1373 N N . ASP A 1 164 ? 15.465 5.559 -3.522 1.00 94.81 164 ASP A N 1
ATOM 1374 C CA . ASP A 1 164 ? 15.340 4.110 -3.653 1.00 94.81 164 ASP A CA 1
ATOM 1375 C C . ASP A 1 164 ? 14.118 3.676 -4.487 1.00 94.81 164 ASP A C 1
ATOM 1377 O O . ASP A 1 164 ? 13.812 2.487 -4.562 1.00 94.81 164 ASP A O 1
ATOM 1381 N N . LEU A 1 165 ? 13.412 4.600 -5.147 1.00 95.94 165 LEU A N 1
ATOM 1382 C CA . LEU A 1 165 ? 12.152 4.312 -5.841 1.00 95.94 165 LEU A CA 1
ATOM 1383 C C . LEU A 1 165 ? 12.256 3.192 -6.890 1.00 95.94 165 LEU A C 1
ATOM 1385 O O . LEU A 1 165 ? 11.382 2.330 -6.953 1.00 95.94 165 LEU A O 1
ATOM 1389 N N . PHE A 1 166 ? 13.332 3.154 -7.681 1.00 94.94 166 PHE A N 1
ATOM 1390 C CA . PHE A 1 166 ? 13.543 2.089 -8.671 1.00 94.94 166 PHE A CA 1
ATOM 1391 C C . PHE A 1 166 ? 13.715 0.709 -8.023 1.00 94.94 166 PHE A C 1
ATOM 1393 O O . PHE A 1 166 ? 13.277 -0.295 -8.585 1.00 94.94 166 PHE A O 1
ATOM 1400 N N . TYR A 1 167 ? 14.300 0.648 -6.823 1.00 94.06 167 TYR A N 1
ATOM 1401 C CA . TYR A 1 167 ? 14.366 -0.587 -6.046 1.00 94.06 167 TYR A CA 1
ATOM 1402 C C . TYR A 1 167 ? 12.968 -1.012 -5.578 1.00 94.06 167 TYR A C 1
ATOM 1404 O O . TYR A 1 167 ? 12.592 -2.168 -5.760 1.00 94.06 167 TYR A O 1
ATOM 1412 N N . ARG A 1 168 ? 12.155 -0.079 -5.067 1.00 96.06 168 ARG A N 1
ATOM 1413 C CA . ARG A 1 168 ? 10.767 -0.362 -4.654 1.00 96.06 168 ARG A CA 1
ATOM 1414 C C . ARG A 1 168 ? 9.918 -0.883 -5.817 1.00 96.06 168 ARG A C 1
ATOM 1416 O O . ARG A 1 168 ? 9.239 -1.897 -5.680 1.00 96.06 168 ARG A O 1
ATOM 1423 N N . ALA A 1 169 ? 10.024 -0.226 -6.970 1.00 96.56 169 ALA A N 1
ATOM 1424 C CA . ALA A 1 169 ? 9.384 -0.623 -8.220 1.00 96.56 169 ALA A CA 1
ATOM 1425 C C . ALA A 1 169 ? 9.794 -2.042 -8.650 1.00 96.56 169 ALA A C 1
ATOM 1427 O O . ALA A 1 169 ? 8.941 -2.885 -8.924 1.00 96.56 169 ALA A O 1
ATOM 1428 N N . ARG A 1 170 ? 11.100 -2.347 -8.626 1.00 92.62 170 ARG A N 1
ATOM 1429 C CA . ARG A 1 170 ? 11.627 -3.690 -8.913 1.00 92.62 170 ARG A CA 1
ATOM 1430 C C . ARG A 1 170 ? 11.028 -4.746 -7.988 1.00 92.62 170 ARG A C 1
ATOM 1432 O O . ARG A 1 170 ? 10.603 -5.794 -8.464 1.00 92.62 170 ARG A O 1
ATOM 1439 N N . MET A 1 171 ? 10.967 -4.476 -6.686 1.00 91.56 171 MET A N 1
ATOM 1440 C CA . MET A 1 171 ? 10.413 -5.420 -5.711 1.00 91.56 171 MET A CA 1
ATOM 1441 C C . MET A 1 171 ? 8.920 -5.688 -5.941 1.00 91.56 171 MET A C 1
ATOM 1443 O O . MET A 1 171 ? 8.486 -6.831 -5.796 1.00 91.56 171 MET A O 1
ATOM 1447 N N . LEU A 1 172 ? 8.151 -4.681 -6.371 1.00 94.81 172 LEU A N 1
ATOM 1448 C CA . LEU A 1 172 ? 6.747 -4.853 -6.752 1.00 94.81 172 LEU A CA 1
ATOM 1449 C C . LEU A 1 172 ? 6.586 -5.728 -8.004 1.00 94.81 172 LEU A C 1
ATOM 145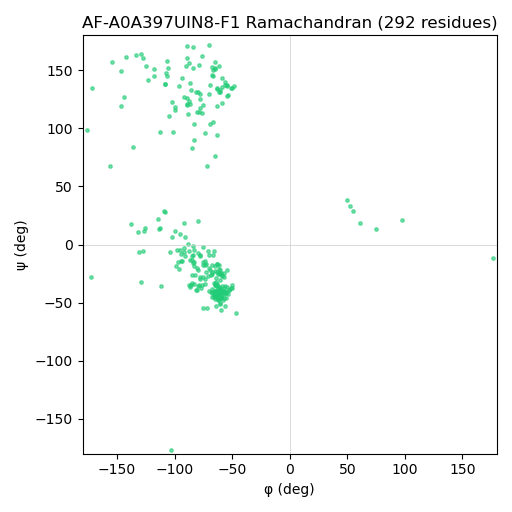1 O O . LEU A 1 172 ? 5.765 -6.643 -8.017 1.00 94.81 172 LEU A O 1
ATOM 1455 N N . VAL A 1 173 ? 7.405 -5.498 -9.033 1.00 90.81 173 VAL A N 1
ATOM 1456 C CA . VAL A 1 173 ? 7.394 -6.304 -10.264 1.00 90.81 173 VAL A CA 1
ATOM 1457 C C . VAL A 1 173 ? 7.818 -7.754 -9.996 1.00 90.81 173 VAL A C 1
ATOM 1459 O O . VAL A 1 173 ? 7.199 -8.687 -10.500 1.00 90.81 173 VAL A O 1
ATOM 1462 N N . LEU A 1 174 ? 8.833 -7.972 -9.158 1.00 85.38 174 LEU A N 1
ATOM 1463 C CA . LEU A 1 174 ? 9.224 -9.322 -8.748 1.00 85.38 174 LEU A CA 1
ATOM 1464 C C . LEU A 1 174 ? 8.098 -10.016 -7.978 1.00 85.38 174 LEU A C 1
ATOM 1466 O O . LEU A 1 174 ? 7.790 -11.171 -8.263 1.00 85.38 174 LEU A O 1
ATOM 1470 N N . HIS A 1 175 ? 7.450 -9.315 -7.042 1.00 87.19 175 HIS A N 1
ATOM 1471 C CA . HIS A 1 175 ? 6.311 -9.866 -6.311 1.00 87.19 175 HIS A CA 1
ATOM 1472 C C . HIS A 1 175 ? 5.197 -10.321 -7.256 1.00 87.19 175 HIS A C 1
ATOM 1474 O O . HIS A 1 175 ? 4.659 -11.410 -7.066 1.00 87.19 175 HIS A O 1
ATOM 1480 N N . PHE A 1 176 ? 4.900 -9.530 -8.286 1.00 88.25 176 PHE A N 1
ATOM 1481 C CA . PHE A 1 176 ? 3.943 -9.897 -9.323 1.00 88.25 176 PHE A CA 1
ATOM 1482 C C . PHE A 1 176 ? 4.296 -11.220 -10.000 1.00 88.25 176 PHE A C 1
ATOM 1484 O O . PHE A 1 176 ? 3.468 -12.123 -9.995 1.00 88.25 176 PHE A O 1
ATOM 1491 N N . TYR A 1 177 ? 5.521 -11.394 -10.505 1.00 80.44 177 TYR A N 1
ATOM 1492 C CA . TYR A 1 177 ? 5.883 -12.645 -11.183 1.00 80.44 177 TYR A CA 1
ATOM 1493 C C . TYR A 1 177 ? 5.802 -13.872 -10.275 1.00 80.44 177 TYR A C 1
ATOM 1495 O O . TYR A 1 177 ? 5.370 -14.929 -10.720 1.00 80.44 177 TYR A O 1
ATOM 1503 N N . TYR A 1 178 ? 6.178 -13.739 -9.001 1.00 79.81 178 TYR A N 1
ATOM 1504 C CA . TYR A 1 178 ? 6.112 -14.854 -8.053 1.00 79.81 178 TYR A CA 1
ATOM 1505 C C . TYR A 1 178 ? 4.692 -15.175 -7.568 1.00 79.81 178 TYR A C 1
ATOM 1507 O O . TYR A 1 178 ? 4.490 -16.232 -6.976 1.00 79.81 178 TYR A O 1
ATOM 1515 N N . ASN A 1 179 ? 3.720 -14.281 -7.778 1.00 80.75 179 ASN A N 1
ATOM 1516 C CA . ASN A 1 179 ? 2.375 -14.408 -7.209 1.00 80.75 179 ASN A CA 1
ATOM 1517 C C . ASN A 1 179 ? 1.250 -14.204 -8.229 1.00 80.75 179 ASN A C 1
ATOM 1519 O O . ASN A 1 179 ? 0.097 -14.116 -7.821 1.00 80.75 179 ASN A O 1
ATOM 1523 N N . VAL A 1 180 ? 1.544 -14.146 -9.531 1.00 78.94 180 VAL A N 1
ATOM 1524 C CA . VAL A 1 180 ? 0.548 -13.837 -10.572 1.00 78.94 180 VAL A CA 1
ATOM 1525 C C . VAL A 1 180 ? -0.661 -14.777 -10.516 1.00 78.94 180 VAL A C 1
ATOM 1527 O O . VAL A 1 180 ? -1.796 -14.310 -10.572 1.00 78.94 180 VAL A O 1
ATOM 1530 N N . ASP A 1 181 ? -0.422 -16.068 -10.276 1.00 74.50 181 ASP A N 1
ATOM 1531 C CA . ASP A 1 181 ? -1.469 -17.090 -10.157 1.00 74.50 181 ASP A CA 1
ATOM 1532 C C . ASP A 1 181 ? -2.352 -16.891 -8.906 1.00 74.50 181 ASP A C 1
ATOM 1534 O O . ASP A 1 181 ? -3.514 -17.286 -8.894 1.00 74.50 181 ASP A O 1
ATOM 1538 N N . ASN A 1 182 ? -1.827 -16.241 -7.860 1.00 80.00 182 ASN A N 1
ATOM 1539 C CA . ASN A 1 182 ? -2.529 -15.986 -6.596 1.00 80.00 182 ASN A CA 1
ATOM 1540 C C . ASN A 1 182 ? -3.227 -14.620 -6.549 1.00 80.00 182 ASN A C 1
ATOM 1542 O O . ASN A 1 182 ? -4.019 -14.373 -5.640 1.00 80.00 182 ASN A O 1
ATOM 1546 N N . LEU A 1 183 ? -2.907 -13.719 -7.480 1.00 79.06 183 LEU A N 1
ATOM 1547 C CA . LEU A 1 183 ? -3.511 -12.389 -7.551 1.00 79.06 183 LEU A CA 1
ATOM 1548 C C . LEU A 1 183 ? -4.862 -12.408 -8.279 1.00 79.06 183 LEU A C 1
ATOM 1550 O O . LEU A 1 183 ? -5.614 -11.461 -8.120 1.00 79.06 183 LEU A O 1
ATOM 1554 N N . TYR A 1 184 ? -5.190 -13.477 -9.017 1.00 82.31 184 TYR A N 1
ATOM 1555 C CA . TYR A 1 184 ? -6.495 -13.697 -9.666 1.00 82.31 184 TYR A CA 1
ATOM 1556 C C . TYR A 1 184 ? -7.012 -12.515 -10.507 1.00 82.31 184 TYR A C 1
ATOM 1558 O O . TYR A 1 184 ? -8.210 -12.246 -10.532 1.00 82.31 184 TYR A O 1
ATOM 1566 N N . PHE A 1 185 ? -6.118 -11.833 -11.227 1.00 77.88 185 PHE A N 1
ATOM 1567 C CA . PHE A 1 185 ? -6.471 -10.669 -12.040 1.00 77.88 185 PHE A CA 1
ATOM 1568 C C . PHE A 1 185 ? -7.598 -10.939 -13.045 1.00 77.88 185 PHE A C 1
ATOM 1570 O O . PHE A 1 185 ? -7.498 -11.825 -13.899 1.00 77.88 185 PHE A O 1
ATOM 1577 N N . THR A 1 186 ? -8.623 -10.092 -13.012 1.00 82.38 186 THR A N 1
ATOM 1578 C CA . THR A 1 186 ? -9.660 -10.023 -14.046 1.00 82.38 186 THR A CA 1
ATOM 1579 C C . THR A 1 186 ? -9.148 -9.319 -15.308 1.00 82.38 186 THR A C 1
ATOM 1581 O O . THR A 1 186 ? -8.176 -8.563 -15.266 1.00 82.38 186 THR A O 1
ATOM 1584 N N . CYS A 1 187 ? -9.826 -9.501 -16.448 1.00 79.00 187 CYS A N 1
ATOM 1585 C CA . CYS A 1 187 ? -9.465 -8.811 -17.696 1.00 79.00 187 CYS A CA 1
ATOM 1586 C C . CYS A 1 187 ? -9.429 -7.279 -17.538 1.00 79.00 187 CYS A C 1
ATOM 1588 O O . CYS A 1 187 ? -8.492 -6.633 -18.000 1.00 79.00 187 CYS A O 1
ATOM 1590 N N . ASN A 1 188 ? -10.401 -6.704 -16.823 1.00 84.50 188 ASN A N 1
ATOM 1591 C CA . ASN A 1 188 ? -10.464 -5.258 -16.592 1.00 84.50 188 ASN A CA 1
ATOM 1592 C C . ASN A 1 188 ? -9.265 -4.769 -15.772 1.00 84.50 188 ASN A C 1
ATOM 1594 O O . ASN A 1 188 ? -8.630 -3.770 -16.105 1.00 84.50 188 ASN A O 1
ATOM 1598 N N . SER A 1 189 ? -8.930 -5.491 -14.709 1.00 83.75 189 SER A N 1
ATOM 1599 C CA . SER A 1 189 ? -7.796 -5.166 -13.851 1.00 83.75 189 SER A CA 1
ATOM 1600 C C . SER A 1 189 ? -6.455 -5.304 -14.562 1.00 83.75 189 SER A C 1
ATOM 1602 O O . SER A 1 189 ? -5.542 -4.514 -14.321 1.00 83.75 189 SER A O 1
ATOM 1604 N N . TRP A 1 190 ? -6.339 -6.255 -15.490 1.00 83.00 190 TRP A N 1
ATOM 1605 C CA . TRP A 1 190 ? -5.188 -6.348 -16.383 1.00 83.00 190 TRP A CA 1
ATOM 1606 C C . TRP A 1 190 ? -5.038 -5.121 -17.273 1.00 83.00 190 TRP A C 1
ATOM 1608 O O . TRP A 1 190 ? -3.925 -4.620 -17.434 1.00 83.00 190 TRP A O 1
ATOM 1618 N N . ASP A 1 191 ? -6.128 -4.637 -17.865 1.00 82.69 191 ASP A N 1
ATOM 1619 C CA . ASP A 1 191 ? -6.101 -3.445 -18.714 1.00 82.69 191 ASP A CA 1
ATOM 1620 C C . ASP A 1 191 ? -5.680 -2.204 -17.932 1.00 82.69 191 ASP A C 1
ATOM 1622 O O . ASP A 1 191 ? -4.848 -1.426 -18.409 1.00 82.69 191 ASP A O 1
ATOM 1626 N N . VAL A 1 192 ? -6.155 -2.079 -16.690 1.00 90.50 192 VAL A N 1
ATOM 1627 C CA . VAL A 1 192 ? -5.679 -1.053 -15.759 1.00 90.50 192 VAL A CA 1
ATOM 1628 C C . VAL A 1 192 ? -4.181 -1.225 -15.518 1.00 90.50 192 VAL A C 1
ATOM 1630 O O . VAL A 1 192 ? -3.414 -0.307 -15.808 1.00 90.50 192 VAL A O 1
ATOM 1633 N N . LEU A 1 193 ? -3.733 -2.401 -15.070 1.00 89.00 193 LEU A N 1
ATOM 1634 C CA . LEU A 1 193 ? -2.336 -2.644 -14.706 1.00 89.00 193 LEU A CA 1
ATOM 1635 C C . LEU A 1 193 ? -1.361 -2.385 -15.867 1.00 89.00 193 LEU A C 1
ATOM 1637 O O . LEU A 1 193 ? -0.313 -1.768 -15.670 1.00 89.00 193 LEU A O 1
ATOM 1641 N N . LYS A 1 194 ? -1.718 -2.797 -17.091 1.00 85.69 194 LYS A N 1
ATOM 1642 C CA . LYS A 1 194 ? -0.908 -2.601 -18.308 1.00 85.69 194 LYS A CA 1
ATOM 1643 C C . LYS A 1 194 ? -0.658 -1.132 -18.654 1.00 85.69 194 LYS A C 1
ATOM 1645 O O . LYS A 1 194 ? 0.260 -0.851 -19.426 1.00 85.69 194 LYS A O 1
ATOM 1650 N N . SER A 1 195 ? -1.444 -0.209 -18.099 1.00 89.56 195 SER A N 1
ATOM 1651 C CA . SER A 1 195 ? -1.341 1.233 -18.344 1.00 89.56 195 SER A CA 1
ATOM 1652 C C . SER A 1 195 ? -0.541 2.002 -17.282 1.00 89.56 195 SER A C 1
ATOM 1654 O O . SER A 1 195 ? -0.131 3.135 -17.534 1.00 89.56 195 SER A O 1
ATOM 1656 N N . ILE A 1 196 ? -0.274 1.401 -16.117 1.00 95.50 196 ILE A N 1
ATOM 1657 C CA . ILE A 1 196 ? 0.394 2.075 -14.996 1.00 95.50 196 ILE A CA 1
ATOM 1658 C C . ILE A 1 196 ? 1.907 2.126 -15.231 1.00 95.50 196 ILE A C 1
ATOM 1660 O O . ILE A 1 196 ? 2.534 1.103 -15.502 1.00 95.50 196 ILE A O 1
ATOM 1664 N N . ASN A 1 197 ? 2.523 3.301 -15.068 1.00 96.88 197 ASN A N 1
ATOM 1665 C CA . ASN A 1 197 ? 3.975 3.459 -15.178 1.00 96.88 197 ASN A CA 1
ATOM 1666 C C . ASN A 1 197 ? 4.665 3.140 -13.846 1.00 96.88 197 ASN A C 1
ATOM 1668 O O . ASN A 1 197 ? 4.972 4.050 -13.078 1.00 96.88 197 ASN A O 1
ATOM 1672 N N . PHE A 1 198 ? 4.907 1.858 -13.576 1.00 96.81 198 PHE A N 1
ATOM 1673 C CA . PHE A 1 198 ? 5.559 1.407 -12.339 1.00 96.81 198 PHE A CA 1
ATOM 1674 C C . PHE A 1 198 ? 6.762 0.482 -12.566 1.00 96.81 198 PHE A C 1
ATOM 1676 O O . PHE A 1 198 ? 7.444 0.127 -11.610 1.00 96.81 198 PHE A O 1
ATOM 1683 N N . ILE A 1 199 ? 7.039 0.080 -13.807 1.00 94.62 199 ILE A N 1
ATOM 1684 C CA . ILE A 1 199 ? 8.085 -0.894 -14.128 1.00 94.62 199 ILE A CA 1
ATOM 1685 C C . ILE A 1 199 ? 9.386 -0.150 -14.423 1.00 94.62 199 ILE A C 1
ATOM 1687 O O . ILE A 1 199 ? 9.386 0.728 -15.289 1.00 94.62 199 ILE A O 1
ATOM 1691 N N . PRO A 1 200 ? 10.502 -0.490 -13.761 1.00 95.12 200 PRO A N 1
ATOM 1692 C CA . PRO A 1 200 ? 11.773 0.160 -14.026 1.00 95.12 200 PRO A CA 1
ATOM 1693 C C . PRO A 1 200 ? 12.314 -0.244 -15.404 1.00 95.12 200 PRO A C 1
ATOM 1695 O O . PRO A 1 200 ? 12.409 -1.431 -15.730 1.00 95.12 200 PRO A O 1
ATOM 1698 N N . SER A 1 201 ? 12.694 0.750 -16.207 1.00 93.94 201 SER A N 1
ATOM 1699 C CA . SER A 1 201 ? 13.453 0.525 -17.434 1.00 93.94 201 SER A CA 1
ATOM 1700 C C . SER A 1 201 ? 14.951 0.428 -17.147 1.00 93.94 201 SER A C 1
ATOM 1702 O O . SER A 1 201 ? 15.454 1.076 -16.225 1.00 93.94 201 SER A O 1
ATOM 1704 N N . LYS A 1 202 ? 15.702 -0.301 -17.978 1.00 90.12 202 LYS A N 1
ATOM 1705 C CA . LYS A 1 202 ? 17.169 -0.206 -17.950 1.00 90.12 202 LYS A CA 1
ATOM 1706 C C . LYS A 1 202 ? 17.693 1.028 -18.679 1.00 90.12 202 LYS A C 1
ATOM 1708 O O . LYS A 1 202 ? 17.026 1.515 -19.598 1.00 90.12 202 LYS A O 1
ATOM 1713 N N . PRO A 1 203 ? 18.889 1.518 -18.305 1.00 87.81 203 PRO A N 1
ATOM 1714 C CA . PRO A 1 203 ? 19.615 2.450 -19.150 1.00 87.81 203 PRO A CA 1
ATOM 1715 C C . PRO A 1 203 ? 20.024 1.774 -20.464 1.00 87.81 203 PRO A C 1
ATOM 1717 O O . PRO A 1 203 ? 20.127 0.549 -20.565 1.00 87.81 203 PRO A O 1
ATOM 1720 N N . VAL A 1 204 ? 20.251 2.600 -21.478 1.00 86.19 204 VAL A N 1
ATOM 1721 C CA . VAL A 1 204 ? 20.759 2.159 -22.774 1.00 86.19 204 VAL A CA 1
ATOM 1722 C C . VAL A 1 204 ? 22.259 2.440 -22.829 1.00 86.19 204 VAL A C 1
ATOM 1724 O O . VAL A 1 204 ? 22.675 3.593 -22.753 1.00 86.19 204 VAL A O 1
ATOM 1727 N N . ASP A 1 205 ? 23.062 1.389 -22.979 1.00 86.44 205 ASP A N 1
ATOM 1728 C CA . ASP A 1 205 ? 24.523 1.491 -23.002 1.00 86.44 205 ASP A CA 1
ATOM 1729 C C . ASP A 1 205 ? 25.081 1.860 -24.390 1.00 86.44 205 ASP A C 1
ATOM 1731 O O . ASP A 1 205 ? 24.383 1.861 -25.411 1.00 86.44 205 ASP A O 1
ATOM 1735 N N . TYR A 1 206 ? 26.380 2.166 -24.439 1.00 84.50 206 TYR A N 1
ATOM 1736 C CA . TYR A 1 206 ? 27.121 2.328 -25.692 1.00 84.50 206 TYR A CA 1
ATOM 1737 C C . TYR A 1 206 ? 27.005 1.058 -26.570 1.00 84.50 206 TYR A C 1
ATOM 1739 O O . TYR A 1 206 ? 27.082 -0.051 -26.036 1.00 84.50 206 TYR A O 1
ATOM 1747 N N . PRO A 1 207 ? 26.842 1.172 -27.907 1.00 87.12 207 PRO A N 1
ATOM 1748 C CA . PRO A 1 207 ? 26.899 2.386 -28.739 1.00 87.12 207 PRO A CA 1
ATOM 1749 C C . PRO A 1 207 ? 25.568 3.137 -28.894 1.00 87.12 207 PRO A C 1
ATOM 1751 O O . PRO A 1 207 ? 25.502 4.154 -29.578 1.00 87.12 207 PRO A O 1
ATOM 1754 N N . TYR A 1 208 ? 24.493 2.655 -28.281 1.00 86.12 208 TYR A N 1
ATOM 1755 C CA . TYR A 1 208 ? 23.141 3.163 -28.515 1.00 86.12 208 TYR A CA 1
ATOM 1756 C C . TYR A 1 208 ? 22.846 4.468 -27.754 1.00 86.12 208 TYR A C 1
ATOM 1758 O O . TYR A 1 208 ? 21.966 5.229 -28.157 1.00 86.12 208 TYR A O 1
ATOM 1766 N N . LEU A 1 209 ? 23.591 4.742 -26.676 1.00 86.50 209 LEU A N 1
ATOM 1767 C CA . LEU A 1 209 ? 23.383 5.865 -25.751 1.00 86.50 209 LEU A CA 1
ATOM 1768 C C . LEU A 1 209 ? 23.236 7.237 -26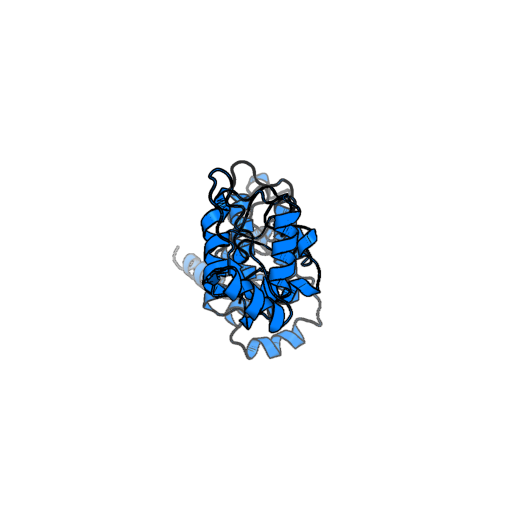.435 1.00 86.50 209 LEU A C 1
ATOM 1770 O O . LEU A 1 209 ? 22.441 8.070 -25.995 1.00 86.50 209 LEU A O 1
ATOM 1774 N N . GLU A 1 210 ? 23.985 7.498 -27.509 1.00 86.62 210 GLU A N 1
ATOM 1775 C CA . GLU A 1 210 ? 23.973 8.806 -28.176 1.00 86.62 210 GLU A CA 1
ATOM 1776 C C . GLU A 1 210 ? 22.615 9.120 -28.814 1.00 86.62 210 GLU A C 1
ATOM 1778 O O . GLU A 1 210 ? 22.115 10.244 -28.690 1.00 86.62 210 GLU A O 1
ATOM 1783 N N . THR A 1 211 ? 21.995 8.104 -29.418 1.00 88.25 211 THR A N 1
ATOM 1784 C CA . THR A 1 211 ? 20.756 8.205 -30.208 1.00 88.25 211 THR A CA 1
ATOM 1785 C C . THR A 1 211 ? 19.522 7.685 -29.471 1.00 88.25 211 THR A C 1
ATOM 1787 O O . THR A 1 211 ? 18.403 7.837 -29.961 1.00 88.25 211 THR A O 1
ATOM 1790 N N . ALA A 1 212 ? 19.696 7.091 -28.290 1.00 88.12 212 ALA A N 1
ATOM 1791 C CA . ALA A 1 212 ? 18.596 6.589 -27.482 1.00 88.12 212 ALA A CA 1
ATOM 1792 C C . ALA A 1 212 ? 17.663 7.721 -27.029 1.00 88.12 212 ALA A C 1
ATOM 1794 O O . ALA A 1 212 ? 18.106 8.750 -26.507 1.00 88.12 212 ALA A O 1
ATOM 1795 N N . LYS A 1 213 ? 16.352 7.491 -27.167 1.00 86.56 213 LYS A N 1
ATOM 1796 C CA . LYS A 1 213 ? 15.317 8.399 -26.649 1.00 86.56 213 LYS A CA 1
ATOM 1797 C C . LYS A 1 213 ? 15.303 8.428 -25.122 1.00 86.56 213 LYS A C 1
ATOM 1799 O O . LYS A 1 213 ? 15.125 9.486 -24.527 1.00 86.56 213 LYS A O 1
ATOM 1804 N N . PHE A 1 214 ? 15.517 7.272 -24.498 1.00 87.12 214 PHE A N 1
ATOM 1805 C CA . PHE A 1 214 ? 15.539 7.105 -23.048 1.00 87.12 214 PHE A CA 1
ATOM 1806 C C . PHE A 1 214 ? 16.959 6.757 -22.604 1.00 87.12 214 PHE A C 1
ATOM 1808 O O . PHE A 1 214 ? 17.390 5.611 -22.697 1.00 87.12 214 PHE A O 1
ATOM 1815 N N . LYS A 1 215 ? 17.706 7.778 -22.174 1.00 86.75 215 LYS A N 1
ATOM 1816 C CA . LYS A 1 215 ? 19.110 7.630 -21.749 1.00 86.75 215 LYS A CA 1
ATOM 1817 C C . LYS A 1 215 ? 19.232 7.216 -20.285 1.00 86.75 215 LYS A C 1
ATOM 1819 O O . LYS A 1 215 ? 20.119 6.448 -19.932 1.00 86.75 215 LYS A O 1
ATOM 1824 N N . SER A 1 216 ? 18.318 7.708 -19.456 1.00 88.56 216 SER A N 1
ATOM 1825 C CA . SER A 1 216 ? 18.249 7.394 -18.031 1.00 88.56 216 SER A CA 1
ATOM 1826 C C . SER A 1 216 ? 17.091 6.438 -17.745 1.00 88.56 216 SER A C 1
ATOM 1828 O O . SER A 1 216 ? 16.089 6.483 -18.465 1.00 88.56 216 SER A O 1
ATOM 1830 N N . PRO A 1 217 ? 17.191 5.614 -16.687 1.00 91.06 217 PRO A N 1
ATOM 1831 C CA . PRO A 1 217 ? 16.078 4.806 -16.208 1.00 91.06 217 PRO A CA 1
ATOM 1832 C C . PRO A 1 217 ? 14.842 5.661 -15.929 1.00 91.06 217 PRO A C 1
ATOM 1834 O O . PRO A 1 217 ? 14.935 6.728 -15.318 1.00 91.06 217 PRO A O 1
ATOM 1837 N N . ILE A 1 218 ? 13.685 5.168 -16.352 1.00 94.56 218 ILE A N 1
ATOM 1838 C CA . ILE A 1 218 ? 12.371 5.747 -16.068 1.00 94.56 218 ILE A CA 1
ATOM 1839 C C . ILE A 1 218 ? 11.413 4.637 -15.636 1.00 94.56 218 ILE A C 1
ATOM 1841 O O . ILE A 1 218 ? 11.690 3.454 -15.845 1.00 94.56 218 ILE A O 1
ATOM 1845 N N . LEU A 1 219 ? 10.290 5.009 -15.021 1.00 96.38 219 LEU A N 1
ATOM 1846 C CA . LEU A 1 219 ? 9.196 4.065 -14.831 1.00 96.38 219 LEU A CA 1
ATOM 1847 C C . LEU A 1 219 ? 8.306 4.053 -16.072 1.00 96.38 219 LEU A C 1
ATOM 1849 O O . LEU A 1 219 ? 7.916 5.097 -16.597 1.00 96.38 219 LEU A O 1
ATOM 1853 N N . CYS A 1 220 ? 7.980 2.855 -16.527 1.00 94.81 220 CYS A N 1
ATOM 1854 C CA . CYS A 1 220 ? 7.182 2.599 -17.712 1.00 94.81 220 CYS A CA 1
ATOM 1855 C C . CYS A 1 220 ? 6.048 1.630 -17.396 1.00 94.81 220 CYS A C 1
ATOM 1857 O O . CYS A 1 220 ? 6.044 0.943 -16.373 1.00 94.81 220 CYS A O 1
ATOM 1859 N N . SER A 1 221 ? 5.074 1.585 -18.292 1.00 92.38 221 SER A N 1
ATOM 1860 C CA . SER A 1 221 ? 4.018 0.582 -18.288 1.00 92.38 221 SER A CA 1
ATOM 1861 C C . SER A 1 221 ? 4.416 -0.647 -19.099 1.00 92.38 221 SER A C 1
ATOM 1863 O O . SER A 1 221 ? 5.280 -0.560 -19.978 1.00 92.38 221 SER A O 1
ATOM 1865 N N . PHE A 1 222 ? 3.746 -1.780 -18.867 1.00 84.69 222 PHE A N 1
ATOM 1866 C CA . PHE A 1 222 ? 3.974 -3.009 -19.641 1.00 84.69 222 PHE A CA 1
ATOM 1867 C C . PHE A 1 222 ? 3.870 -2.764 -21.157 1.00 84.69 222 PHE A C 1
ATOM 1869 O O . PHE A 1 222 ? 4.696 -3.262 -21.920 1.00 84.69 222 PHE A O 1
ATOM 1876 N N . ASN A 1 223 ? 2.917 -1.930 -21.590 1.00 84.50 223 ASN A N 1
ATOM 1877 C CA . ASN A 1 223 ? 2.660 -1.647 -23.008 1.00 84.50 223 ASN A CA 1
ATOM 1878 C C . ASN A 1 223 ? 3.783 -0.848 -23.696 1.00 84.50 223 ASN A C 1
ATOM 1880 O O . ASN A 1 223 ? 3.964 -0.926 -24.915 1.00 84.50 223 ASN A O 1
ATOM 1884 N N . SER A 1 224 ? 4.541 -0.066 -22.924 1.00 87.25 224 SER A N 1
ATOM 1885 C CA . SER A 1 224 ? 5.559 0.854 -23.452 1.00 87.25 224 SER A CA 1
ATOM 1886 C C . SER A 1 224 ? 6.973 0.268 -23.487 1.00 87.25 224 SER A C 1
ATOM 1888 O O . SER A 1 224 ? 7.843 0.817 -24.168 1.00 87.25 224 SER A O 1
ATOM 1890 N N . LEU A 1 225 ? 7.203 -0.854 -22.799 1.00 87.19 225 LEU A N 1
ATOM 1891 C CA . LEU A 1 225 ? 8.509 -1.502 -22.719 1.00 87.19 225 LEU A CA 1
ATOM 1892 C C . LEU A 1 225 ? 8.721 -2.529 -23.834 1.00 87.19 225 LEU A C 1
ATOM 1894 O O . LEU A 1 225 ? 7.788 -3.128 -24.375 1.00 87.19 225 LEU A O 1
ATOM 1898 N N . ARG A 1 226 ? 9.990 -2.757 -24.173 1.00 86.94 226 ARG A N 1
ATOM 1899 C CA . ARG A 1 226 ? 10.440 -3.834 -25.063 1.00 86.94 226 ARG A CA 1
ATOM 1900 C C . ARG A 1 226 ? 11.490 -4.692 -24.374 1.00 86.94 226 ARG A C 1
ATOM 1902 O O . ARG A 1 226 ? 12.196 -4.237 -23.476 1.00 86.94 226 ARG A O 1
ATOM 1909 N N . LEU A 1 227 ? 11.605 -5.955 -24.782 1.00 84.31 227 LEU A N 1
ATOM 1910 C CA . LEU A 1 227 ? 12.656 -6.809 -24.238 1.00 84.31 227 LEU A CA 1
ATOM 1911 C C . LEU A 1 227 ? 14.049 -6.328 -24.670 1.00 84.31 227 LEU A C 1
ATOM 1913 O O . LEU A 1 227 ? 14.221 -5.933 -25.827 1.00 84.31 227 LEU A O 1
ATOM 1917 N N . PRO A 1 228 ? 15.065 -6.459 -23.800 1.00 85.62 228 PRO A N 1
ATOM 1918 C CA . PRO A 1 228 ? 16.453 -6.118 -24.104 1.00 85.62 228 PRO A CA 1
ATOM 1919 C C . PRO A 1 228 ? 17.002 -6.715 -25.398 1.00 85.62 228 PRO A C 1
ATOM 1921 O O . PRO A 1 228 ? 17.775 -6.067 -26.099 1.00 85.62 228 PRO A O 1
ATOM 1924 N N . LYS A 1 229 ? 16.578 -7.931 -25.761 1.00 84.00 229 LYS A N 1
ATOM 1925 C CA . LYS A 1 229 ? 17.014 -8.595 -26.998 1.00 84.00 229 LYS A CA 1
ATOM 1926 C C . LYS A 1 229 ? 16.652 -7.814 -28.273 1.00 84.00 229 LYS A C 1
ATOM 1928 O O . LYS A 1 229 ? 17.303 -7.994 -29.297 1.00 84.00 229 LYS A O 1
ATOM 1933 N N . HIS A 1 230 ? 15.659 -6.923 -28.209 1.00 83.75 230 HIS A N 1
ATOM 1934 C CA . HIS A 1 230 ? 15.224 -6.076 -29.323 1.00 83.75 230 HIS A CA 1
ATOM 1935 C C . HIS A 1 230 ? 15.936 -4.718 -29.373 1.00 83.75 230 HIS A C 1
ATOM 1937 O O . HIS A 1 230 ? 15.588 -3.882 -30.205 1.00 83.75 230 HIS A O 1
ATOM 1943 N N . VAL A 1 231 ? 16.942 -4.479 -28.521 1.00 85.94 231 VAL A N 1
ATOM 1944 C CA . VAL A 1 231 ? 17.636 -3.183 -28.455 1.00 85.94 231 VAL A CA 1
ATOM 1945 C C . VAL A 1 231 ? 18.150 -2.724 -29.814 1.00 85.94 231 VAL A C 1
ATOM 1947 O O . VAL A 1 231 ? 17.961 -1.569 -30.159 1.00 85.94 231 VAL A O 1
ATOM 1950 N N . LYS A 1 232 ? 18.671 -3.639 -30.641 1.00 85.94 232 LYS A N 1
ATOM 1951 C CA . LYS A 1 232 ? 19.175 -3.366 -31.999 1.00 85.94 232 LYS A CA 1
ATOM 1952 C C . LYS A 1 232 ? 18.115 -2.924 -33.011 1.00 85.94 232 LYS A C 1
ATOM 1954 O O . LYS A 1 232 ? 18.473 -2.651 -34.148 1.00 85.94 232 LYS A O 1
ATOM 1959 N N . LEU A 1 233 ? 16.834 -2.918 -32.651 1.00 86.00 233 LEU A N 1
ATOM 1960 C CA . LEU A 1 233 ? 15.740 -2.589 -33.566 1.00 86.00 233 LEU A CA 1
ATOM 1961 C C . LEU A 1 233 ? 15.061 -1.267 -33.203 1.00 86.00 233 LEU A C 1
ATOM 1963 O O . LEU A 1 233 ? 14.656 -0.533 -34.096 1.00 86.00 233 LEU A O 1
ATOM 1967 N N . CYS A 1 234 ? 14.932 -0.954 -31.911 1.00 86.69 234 CYS A N 1
ATOM 1968 C CA . CYS A 1 234 ? 14.039 0.120 -31.462 1.00 86.69 234 CYS A CA 1
ATOM 1969 C C . CYS A 1 234 ? 14.606 1.030 -30.361 1.00 86.69 234 CYS A C 1
ATOM 1971 O O . CYS A 1 234 ? 13.848 1.758 -29.719 1.00 86.69 234 CYS A O 1
ATOM 1973 N N . TRP A 1 235 ? 15.925 1.042 -30.133 1.00 83.94 235 TRP A N 1
ATOM 1974 C CA . TRP A 1 235 ? 16.540 1.845 -29.060 1.00 83.94 235 TRP A CA 1
ATOM 1975 C C . TRP A 1 235 ? 16.305 3.358 -29.170 1.00 83.94 235 TRP A C 1
ATOM 1977 O O . TRP A 1 235 ? 16.317 4.072 -28.167 1.00 83.94 235 TRP A O 1
ATOM 1987 N N . THR A 1 236 ? 16.054 3.858 -30.378 1.00 87.62 236 THR A N 1
ATOM 1988 C CA . THR A 1 236 ? 15.731 5.267 -30.637 1.00 87.62 236 THR A CA 1
ATOM 1989 C C . THR A 1 236 ? 14.281 5.625 -30.296 1.00 87.62 236 THR A C 1
ATOM 1991 O O . THR A 1 236 ? 13.929 6.801 -30.308 1.00 87.62 236 THR A O 1
ATOM 1994 N N . GLN A 1 237 ? 13.421 4.646 -29.991 1.00 86.12 237 GLN A N 1
ATOM 1995 C CA . GLN A 1 237 ? 11.973 4.849 -29.842 1.00 86.12 237 GLN A CA 1
ATOM 1996 C C . GLN A 1 237 ? 11.395 4.278 -28.544 1.00 86.12 237 GLN A C 1
ATOM 1998 O O . GLN A 1 237 ? 10.445 4.854 -28.005 1.00 86.12 237 GLN A O 1
ATOM 2003 N N . CYS A 1 238 ? 11.960 3.183 -28.035 1.00 87.50 238 CYS A N 1
ATOM 2004 C CA . CYS A 1 238 ? 11.399 2.403 -26.935 1.00 87.50 238 CYS A CA 1
ATOM 2005 C C . CYS A 1 238 ? 12.314 2.385 -25.706 1.00 87.50 238 CYS A C 1
ATOM 2007 O O . CYS A 1 238 ? 13.537 2.450 -25.820 1.00 87.50 238 CYS A O 1
ATOM 2009 N N . ALA A 1 239 ? 11.700 2.254 -24.530 1.00 91.38 239 ALA A N 1
ATOM 2010 C CA . ALA A 1 239 ? 12.392 1.880 -23.302 1.00 91.38 239 ALA A CA 1
ATOM 2011 C C . ALA A 1 239 ? 12.434 0.347 -23.179 1.00 91.38 239 ALA A C 1
ATOM 2013 O O . ALA A 1 239 ? 11.596 -0.358 -23.751 1.00 91.38 239 ALA A O 1
ATOM 2014 N N . PHE A 1 240 ? 13.402 -0.177 -22.426 1.00 90.19 240 PHE A N 1
ATOM 2015 C CA . PHE A 1 240 ? 13.609 -1.620 -22.283 1.00 90.19 240 PHE A CA 1
ATOM 2016 C C . PHE A 1 240 ? 13.433 -2.078 -20.846 1.00 90.19 240 PHE A C 1
ATOM 2018 O O . PHE A 1 240 ? 13.801 -1.343 -19.931 1.00 90.19 240 PHE A O 1
ATOM 2025 N N . TYR A 1 241 ? 12.900 -3.288 -20.654 1.00 88.06 241 TYR A N 1
ATOM 2026 C CA . TYR A 1 241 ? 12.823 -3.902 -19.324 1.00 88.06 241 TYR A CA 1
ATOM 2027 C C . TYR A 1 241 ? 14.202 -3.937 -18.667 1.00 88.06 241 TYR A C 1
ATOM 2029 O O . TYR A 1 241 ? 15.188 -4.267 -19.326 1.00 88.06 241 TYR A O 1
ATOM 2037 N N . ASP A 1 242 ? 14.256 -3.615 -17.374 1.00 87.50 242 ASP A N 1
ATOM 2038 C CA . ASP A 1 242 ? 15.436 -3.874 -16.553 1.00 87.50 242 ASP A CA 1
ATOM 2039 C C . ASP A 1 242 ? 15.725 -5.383 -16.513 1.00 87.50 242 ASP A C 1
ATOM 2041 O O . ASP A 1 242 ? 14.822 -6.190 -16.298 1.00 87.50 242 ASP A O 1
ATOM 2045 N N . ASP A 1 243 ? 16.978 -5.780 -16.749 1.00 84.12 243 ASP A N 1
ATOM 2046 C CA . ASP A 1 243 ? 17.369 -7.194 -16.776 1.00 84.12 243 ASP A CA 1
ATOM 2047 C C . ASP A 1 243 ? 17.059 -7.881 -15.425 1.00 84.12 243 ASP A C 1
ATOM 2049 O O . ASP A 1 243 ? 16.774 -9.076 -15.381 1.00 84.12 243 ASP A O 1
ATOM 2053 N N . LEU A 1 244 ? 17.020 -7.113 -14.327 1.00 82.06 244 LEU A N 1
ATOM 2054 C CA . LEU A 1 244 ? 16.686 -7.576 -12.976 1.00 82.06 244 LEU A CA 1
ATOM 2055 C C . LEU A 1 244 ? 15.180 -7.737 -12.716 1.00 82.06 244 LEU A C 1
ATOM 2057 O O . LEU A 1 244 ? 14.800 -8.227 -11.652 1.00 82.06 244 LEU A O 1
ATOM 2061 N N . VAL A 1 245 ? 14.322 -7.317 -13.650 1.00 80.06 245 VAL A N 1
ATOM 2062 C CA . VAL A 1 245 ? 12.870 -7.570 -13.619 1.00 80.06 245 VAL A CA 1
ATOM 2063 C C . VAL A 1 245 ? 12.422 -8.498 -14.746 1.00 80.06 245 VAL A C 1
ATOM 2065 O O . VAL A 1 245 ? 11.231 -8.590 -15.027 1.00 80.06 245 VAL A O 1
ATOM 2068 N N . ILE A 1 246 ? 13.342 -9.183 -15.422 1.00 73.19 246 ILE A N 1
ATOM 2069 C CA . ILE A 1 246 ? 12.975 -10.233 -16.373 1.00 73.19 246 ILE A CA 1
ATOM 2070 C C . ILE A 1 246 ? 12.901 -11.548 -15.595 1.00 73.19 246 ILE A C 1
ATOM 2072 O O . ILE A 1 246 ? 13.866 -11.892 -14.906 1.00 73.19 246 ILE A O 1
ATOM 2076 N N . PRO A 1 247 ? 11.779 -12.288 -15.659 1.00 62.78 247 PRO A N 1
ATOM 2077 C CA . PRO A 1 247 ? 11.677 -13.565 -14.970 1.00 62.78 247 PRO A CA 1
ATOM 2078 C C . PRO A 1 247 ? 12.778 -14.517 -15.474 1.00 62.78 247 PRO A C 1
ATOM 2080 O O . PRO A 1 247 ? 13.010 -14.589 -16.686 1.00 62.78 247 PRO A O 1
ATOM 2083 N N . PRO A 1 248 ? 13.479 -15.241 -14.581 1.00 49.91 248 PRO A N 1
ATOM 2084 C CA . PRO A 1 248 ? 14.504 -16.186 -15.000 1.00 49.91 248 PRO A CA 1
ATOM 2085 C C . PRO A 1 248 ? 13.877 -17.268 -15.884 1.00 49.91 248 PRO A C 1
ATOM 2087 O O . PRO A 1 248 ? 12.837 -17.835 -15.542 1.00 49.91 248 PRO A O 1
ATOM 2090 N N . GLN A 1 249 ? 14.521 -17.565 -17.017 1.00 50.56 249 GLN A N 1
ATOM 2091 C CA . GLN A 1 249 ? 14.158 -18.697 -17.868 1.00 50.56 249 GLN A CA 1
ATOM 2092 C C . GLN A 1 249 ? 14.368 -19.985 -17.071 1.00 50.56 249 GLN A C 1
ATOM 2094 O O . GLN A 1 249 ? 15.475 -20.507 -16.988 1.00 50.56 249 GLN A O 1
ATOM 2099 N N . SER A 1 250 ? 13.315 -20.485 -16.437 1.00 39.66 250 SER A N 1
ATOM 2100 C CA . SER A 1 250 ? 13.299 -21.847 -15.922 1.00 39.66 250 SER A CA 1
ATOM 2101 C C . SER A 1 250 ? 12.433 -22.671 -16.863 1.00 39.66 250 SER A C 1
ATOM 2103 O O . SER A 1 250 ? 11.219 -22.496 -16.944 1.00 39.66 250 SER A O 1
ATOM 2105 N N . GLU A 1 251 ? 13.085 -23.563 -17.605 1.00 37.69 251 GLU A N 1
ATOM 2106 C CA . GLU A 1 251 ? 12.473 -24.448 -18.607 1.00 37.69 251 GLU A CA 1
ATOM 2107 C C . GLU A 1 251 ? 11.306 -25.281 -18.033 1.00 37.69 251 GLU A C 1
ATOM 2109 O O . GLU A 1 251 ? 10.405 -25.668 -18.760 1.00 37.69 251 GLU A O 1
ATOM 2114 N N . ASN A 1 252 ? 11.248 -25.475 -16.709 1.00 37.59 252 ASN A N 1
ATOM 2115 C CA . ASN A 1 252 ? 10.192 -26.232 -16.027 1.00 37.59 252 ASN A CA 1
ATOM 2116 C C . ASN A 1 252 ? 8.927 -25.434 -15.656 1.00 37.59 252 ASN A C 1
ATOM 2118 O O . ASN A 1 252 ? 7.925 -26.043 -15.276 1.00 37.59 252 ASN A O 1
ATOM 2122 N N . ILE A 1 253 ? 8.958 -24.099 -15.716 1.00 40.91 253 ILE A N 1
ATOM 2123 C CA . ILE A 1 253 ? 7.794 -23.258 -15.389 1.00 40.91 253 ILE A CA 1
ATOM 2124 C C . ILE A 1 253 ? 6.901 -23.079 -16.623 1.00 40.91 253 ILE A C 1
ATOM 2126 O O . ILE A 1 253 ? 5.679 -23.138 -16.513 1.00 40.91 253 ILE A O 1
ATOM 2130 N N . VAL A 1 254 ? 7.509 -22.964 -17.806 1.00 40.44 254 VAL A N 1
ATOM 2131 C CA . VAL A 1 254 ? 6.803 -22.693 -19.065 1.00 40.44 254 VAL A CA 1
ATOM 2132 C C . VAL A 1 254 ? 5.850 -23.830 -19.439 1.00 40.44 254 VAL A C 1
ATOM 2134 O O . VAL A 1 254 ? 4.700 -23.550 -19.751 1.00 40.44 254 VAL A O 1
ATOM 2137 N N . ASP A 1 255 ? 6.264 -25.095 -19.329 1.00 38.41 255 ASP A N 1
ATOM 2138 C CA . ASP A 1 255 ? 5.456 -26.224 -19.819 1.00 38.41 255 ASP A CA 1
ATOM 2139 C C . ASP A 1 255 ? 4.266 -26.581 -18.914 1.00 38.41 255 ASP A C 1
ATOM 2141 O O . ASP A 1 255 ? 3.200 -26.944 -19.408 1.00 38.41 255 ASP A O 1
ATOM 2145 N N . LYS A 1 256 ? 4.405 -26.444 -17.588 1.00 41.31 256 LYS A N 1
ATOM 2146 C CA . LYS A 1 256 ? 3.299 -26.697 -16.645 1.00 41.31 256 LYS A CA 1
ATOM 2147 C C . LYS A 1 256 ? 2.318 -25.529 -16.554 1.00 41.31 256 LYS A C 1
ATOM 2149 O O . LYS A 1 256 ? 1.122 -25.770 -16.424 1.00 41.31 256 LYS A O 1
ATOM 2154 N N . GLN A 1 257 ? 2.797 -24.286 -16.644 1.00 44.31 257 GLN A N 1
ATOM 2155 C CA . GLN A 1 257 ? 1.925 -23.111 -16.588 1.00 44.31 257 GLN A CA 1
ATOM 2156 C C . GLN A 1 257 ? 1.194 -22.852 -17.916 1.00 44.31 257 GLN A C 1
ATOM 2158 O O . GLN A 1 257 ? 0.059 -22.380 -17.888 1.00 44.31 257 GLN A O 1
ATOM 2163 N N . LEU A 1 258 ? 1.750 -23.247 -19.074 1.00 40.75 258 LEU A N 1
ATOM 2164 C CA . LEU A 1 258 ? 1.058 -23.120 -20.368 1.00 40.75 258 LEU A CA 1
ATOM 2165 C C . LEU A 1 258 ? -0.294 -23.848 -20.399 1.00 40.75 258 LEU A C 1
ATOM 2167 O O . LEU A 1 258 ? -1.236 -23.365 -21.025 1.00 40.75 258 LEU A O 1
ATOM 2171 N N . ASP A 1 259 ? -0.395 -25.012 -19.757 1.00 45.88 259 ASP A N 1
ATOM 2172 C CA . ASP A 1 259 ? -1.607 -25.836 -19.788 1.00 45.88 259 ASP A CA 1
ATOM 2173 C C . ASP A 1 259 ? -2.687 -25.392 -18.791 1.00 45.88 259 ASP A C 1
ATOM 2175 O O . ASP A 1 259 ? -3.875 -25.596 -19.061 1.00 45.88 259 ASP A O 1
ATOM 2179 N N . ASP A 1 260 ? -2.310 -24.732 -17.694 1.00 44.81 260 ASP A N 1
ATOM 2180 C CA . ASP A 1 260 ? -3.262 -24.111 -16.767 1.00 44.81 260 ASP A CA 1
ATOM 2181 C C . ASP A 1 260 ? -3.696 -22.714 -17.246 1.00 44.81 260 ASP A C 1
ATOM 2183 O O . ASP A 1 260 ? -4.870 -22.356 -17.127 1.00 44.81 260 ASP A O 1
ATOM 2187 N N . TRP A 1 261 ? -2.821 -21.943 -17.897 1.00 45.72 261 TRP A N 1
ATOM 2188 C CA . TRP A 1 261 ? -3.147 -20.606 -18.416 1.00 45.72 261 TRP A CA 1
ATOM 2189 C C . TRP A 1 261 ? -4.013 -20.621 -19.683 1.00 45.72 261 TRP A C 1
ATOM 2191 O O . TRP A 1 261 ? -4.844 -19.726 -19.864 1.00 45.72 261 TRP A O 1
ATOM 2201 N N . LYS A 1 262 ? -3.932 -21.680 -20.504 1.00 42.94 262 LYS A N 1
ATOM 2202 C CA . LYS A 1 262 ? -4.899 -21.950 -21.590 1.00 42.94 262 LYS A CA 1
ATOM 2203 C C . LYS A 1 262 ? -6.340 -22.093 -21.084 1.00 42.94 262 LYS A C 1
ATOM 2205 O O . LYS A 1 262 ? -7.269 -21.823 -21.839 1.00 42.94 262 LYS A O 1
ATOM 2210 N N . ARG A 1 263 ? -6.545 -22.508 -19.827 1.00 44.75 263 ARG A N 1
ATOM 2211 C CA . ARG A 1 263 ? -7.886 -22.720 -19.249 1.00 44.75 263 ARG A CA 1
ATOM 2212 C C . ARG A 1 263 ? -8.544 -21.441 -18.727 1.00 44.75 263 ARG A C 1
ATOM 2214 O O . ARG A 1 263 ? -9.760 -21.433 -18.577 1.00 44.75 263 ARG A O 1
ATOM 2221 N N . HIS A 1 264 ? -7.777 -20.375 -18.477 1.00 46.06 264 HIS A N 1
ATOM 2222 C CA . HIS A 1 264 ? -8.246 -19.183 -17.750 1.00 46.06 264 HIS A CA 1
ATOM 2223 C C . HIS A 1 264 ? -8.315 -17.899 -18.599 1.00 46.06 264 HIS A C 1
ATOM 2225 O O . HIS A 1 264 ? -8.463 -16.811 -18.055 1.00 46.06 264 HIS A O 1
ATOM 2231 N N . GLY A 1 265 ? -8.222 -17.994 -19.931 1.00 40.19 265 GLY A N 1
ATOM 2232 C CA . GLY A 1 265 ? -8.404 -16.833 -20.818 1.00 40.19 265 GLY A CA 1
ATOM 2233 C C . GLY A 1 265 ? -7.230 -15.842 -20.854 1.00 40.19 265 GLY A C 1
ATOM 2234 O O . GLY A 1 265 ? -7.364 -14.766 -21.424 1.00 40.19 265 GLY A O 1
ATOM 2235 N N . ALA A 1 266 ? -6.058 -16.205 -20.324 1.00 42.88 266 ALA A N 1
ATOM 2236 C CA . ALA A 1 266 ? -4.842 -15.379 -20.329 1.00 42.88 266 ALA A CA 1
ATOM 2237 C C . ALA A 1 266 ? -4.068 -15.401 -21.672 1.00 42.88 266 ALA A C 1
ATOM 2239 O O . ALA A 1 266 ? -2.875 -15.093 -21.714 1.00 42.88 266 ALA A O 1
ATOM 2240 N N . LEU A 1 267 ? -4.720 -15.785 -22.777 1.00 42.56 267 LEU A N 1
ATOM 2241 C CA . LEU A 1 267 ? -4.085 -15.990 -24.086 1.00 42.56 267 LEU A CA 1
ATOM 2242 C C . LEU A 1 267 ? -3.515 -14.702 -24.692 1.00 42.56 267 LEU A C 1
ATOM 2244 O O . LEU A 1 267 ? -2.449 -14.767 -25.293 1.00 42.56 267 LEU A O 1
ATOM 2248 N N . ASP A 1 268 ? -4.139 -13.544 -24.472 1.00 42.69 268 ASP A N 1
ATOM 2249 C CA . ASP A 1 268 ? -3.653 -12.260 -25.006 1.00 42.69 268 ASP A CA 1
ATOM 2250 C C . ASP A 1 268 ? -2.406 -11.751 -24.271 1.00 42.69 268 ASP A C 1
ATOM 2252 O O . ASP A 1 268 ? -1.536 -11.102 -24.855 1.00 42.69 268 ASP A O 1
ATOM 2256 N N . LEU A 1 269 ? -2.272 -12.088 -22.985 1.00 44.03 269 LEU A N 1
ATOM 2257 C CA . LEU A 1 269 ? -1.071 -11.805 -22.205 1.00 44.03 269 LEU A CA 1
ATOM 2258 C C . LEU A 1 269 ? 0.024 -12.823 -22.515 1.00 44.03 269 LEU A C 1
ATOM 2260 O O . LEU A 1 269 ? 1.183 -12.439 -22.600 1.00 44.03 269 LEU A O 1
ATOM 2264 N N . LEU A 1 270 ? -0.330 -14.086 -22.773 1.00 42.72 270 LEU A N 1
ATOM 2265 C CA . LEU A 1 270 ? 0.598 -15.047 -23.353 1.00 42.72 270 LEU A CA 1
ATOM 2266 C C . LEU A 1 270 ? 1.079 -14.526 -24.713 1.00 42.72 270 LEU A C 1
ATOM 2268 O O . LEU A 1 270 ? 2.271 -14.467 -24.926 1.00 42.72 270 LEU A O 1
ATOM 2272 N N . PHE A 1 271 ? 0.207 -14.009 -25.578 1.00 41.06 271 PHE A N 1
ATOM 2273 C CA . PHE A 1 271 ? 0.601 -13.350 -26.824 1.00 41.06 271 PHE A CA 1
ATOM 2274 C C . PHE A 1 271 ? 1.423 -12.080 -26.582 1.00 41.06 271 PHE A C 1
ATOM 2276 O O . PHE A 1 271 ? 2.357 -11.844 -27.318 1.00 41.06 271 PHE A O 1
ATOM 2283 N N . THR A 1 272 ? 1.192 -11.279 -25.544 1.00 45.03 272 THR A N 1
ATOM 2284 C CA . THR A 1 272 ? 1.970 -10.042 -25.312 1.00 45.03 272 THR A CA 1
ATOM 2285 C C . THR A 1 272 ? 3.328 -10.309 -24.643 1.00 45.03 272 THR A C 1
ATOM 2287 O O . THR A 1 272 ? 4.340 -9.712 -25.006 1.00 45.03 272 THR A O 1
ATOM 2290 N N . ILE A 1 273 ? 3.382 -11.239 -23.689 1.00 43.84 273 ILE A N 1
ATOM 2291 C CA . ILE A 1 273 ? 4.587 -11.652 -22.955 1.00 43.84 273 ILE A CA 1
ATOM 2292 C C . ILE A 1 273 ? 5.401 -12.648 -23.785 1.00 43.84 273 ILE A C 1
ATOM 2294 O O . ILE A 1 273 ? 6.621 -12.517 -23.827 1.00 43.84 273 ILE A O 1
ATOM 2298 N N . ILE A 1 274 ? 4.763 -13.576 -24.510 1.00 41.94 274 ILE A N 1
ATOM 2299 C CA . ILE A 1 274 ? 5.403 -14.456 -25.500 1.00 41.94 274 ILE A CA 1
ATOM 2300 C C . ILE A 1 274 ? 5.685 -13.717 -26.803 1.00 41.94 274 ILE A C 1
ATOM 2302 O O . ILE A 1 274 ? 6.779 -13.909 -27.275 1.00 41.94 274 ILE A O 1
ATOM 2306 N N . ASN A 1 275 ? 4.895 -12.791 -27.355 1.00 41.53 275 ASN A N 1
ATOM 2307 C CA . ASN A 1 275 ? 5.408 -11.942 -28.460 1.00 41.53 275 ASN A CA 1
ATOM 2308 C C . ASN A 1 275 ? 6.459 -10.935 -27.967 1.00 41.53 275 ASN A C 1
ATOM 2310 O O . ASN A 1 275 ? 7.311 -10.488 -28.729 1.00 41.53 275 ASN A O 1
ATOM 2314 N N . GLY A 1 276 ? 6.494 -10.634 -26.669 1.00 38.94 276 GLY A N 1
ATOM 2315 C CA . GLY A 1 276 ? 7.662 -10.040 -26.028 1.00 38.94 276 GLY A CA 1
ATOM 2316 C C . GLY A 1 276 ? 8.870 -10.989 -26.061 1.00 38.94 276 GLY A C 1
ATOM 2317 O O . GLY A 1 276 ? 9.936 -10.611 -26.547 1.00 38.94 276 GLY A O 1
ATOM 2318 N N . LEU A 1 277 ? 8.709 -12.232 -25.588 1.00 37.50 277 LEU A N 1
ATOM 2319 C CA . LEU A 1 277 ? 9.740 -13.278 -25.412 1.00 37.50 277 LEU A CA 1
ATOM 2320 C C . LEU A 1 277 ? 10.061 -14.110 -26.671 1.00 37.50 277 LEU A C 1
ATOM 2322 O O . LEU A 1 277 ? 11.096 -14.767 -26.712 1.00 37.50 277 LEU A O 1
ATOM 2326 N N . TYR A 1 278 ? 9.292 -13.957 -27.738 1.00 36.38 278 TYR A N 1
ATOM 2327 C CA . TYR A 1 278 ? 9.288 -14.568 -29.073 1.00 36.38 278 TYR A CA 1
ATOM 2328 C C . TYR A 1 278 ? 8.566 -13.578 -30.004 1.00 36.38 278 TYR A C 1
ATOM 2330 O O . TYR A 1 278 ? 7.453 -13.805 -30.459 1.00 36.38 278 TYR A O 1
ATOM 2338 N N . GLY A 1 279 ? 9.171 -12.419 -30.261 1.00 35.31 279 GLY A N 1
ATOM 2339 C CA . GLY A 1 279 ? 8.596 -11.466 -31.204 1.00 35.31 279 GLY A CA 1
ATOM 2340 C C . GLY A 1 279 ? 8.624 -12.017 -32.616 1.00 35.31 279 GLY A C 1
ATOM 2341 O O . GLY A 1 279 ? 9.695 -12.030 -33.215 1.00 35.31 279 GLY A O 1
ATOM 2342 N N . TRP A 1 280 ? 7.464 -12.440 -33.128 1.00 39.56 280 TRP A N 1
ATOM 2343 C CA . TRP A 1 280 ? 7.142 -12.435 -34.556 1.00 39.56 280 TRP A CA 1
ATOM 2344 C C . TRP A 1 280 ? 5.691 -12.891 -34.805 1.00 39.56 280 TRP A C 1
ATOM 2346 O O . TRP A 1 280 ? 5.454 -14.090 -34.858 1.00 39.56 280 TRP A O 1
ATOM 2356 N N . LEU A 1 281 ? 4.731 -11.966 -34.992 1.00 31.33 281 LEU A N 1
ATOM 2357 C CA . LEU A 1 281 ? 3.656 -12.132 -35.999 1.00 31.33 281 LEU A CA 1
ATOM 2358 C C . LEU A 1 281 ? 2.744 -10.909 -36.202 1.00 31.33 281 LEU A C 1
ATOM 2360 O O . LEU A 1 281 ? 2.294 -10.721 -37.327 1.00 31.33 281 LEU A O 1
ATOM 2364 N N . GLU A 1 282 ? 2.528 -10.024 -35.223 1.00 37.34 282 GLU A N 1
ATOM 2365 C CA . GLU A 1 282 ? 1.629 -8.868 -35.450 1.00 37.34 282 GLU A CA 1
ATOM 2366 C C . GLU A 1 282 ? 2.330 -7.632 -36.042 1.00 37.34 282 GLU A C 1
ATOM 2368 O O . GLU A 1 282 ? 1.787 -6.989 -36.941 1.00 37.34 282 GLU A O 1
ATOM 2373 N N . ASP A 1 283 ? 3.586 -7.362 -35.677 1.00 38.06 283 ASP A N 1
ATOM 2374 C CA . ASP A 1 283 ? 4.304 -6.181 -36.189 1.00 38.06 283 ASP A CA 1
ATOM 2375 C C . ASP A 1 283 ? 4.740 -6.307 -37.667 1.00 38.06 283 ASP A C 1
ATOM 2377 O O . ASP A 1 283 ? 5.038 -5.304 -38.316 1.00 38.06 283 ASP A O 1
ATOM 2381 N N . ASN A 1 284 ? 4.718 -7.514 -38.255 1.00 35.00 284 ASN A N 1
ATOM 2382 C CA . ASN A 1 284 ? 5.046 -7.704 -39.676 1.00 35.00 284 ASN A CA 1
ATOM 2383 C C . ASN A 1 284 ? 3.872 -7.463 -40.627 1.00 35.00 284 ASN A C 1
ATOM 2385 O O . ASN A 1 284 ? 4.117 -7.271 -41.813 1.00 35.00 284 ASN A O 1
ATOM 2389 N N . LEU A 1 285 ? 2.621 -7.420 -40.160 1.00 32.16 285 LEU A N 1
ATOM 2390 C CA . LEU A 1 285 ? 1.494 -7.092 -41.044 1.00 32.16 285 LEU A CA 1
ATOM 2391 C C . LEU A 1 285 ? 1.399 -5.583 -41.316 1.00 32.16 285 LEU A C 1
ATOM 2393 O O . LEU A 1 285 ? 1.021 -5.186 -42.416 1.00 32.16 285 LEU A O 1
ATOM 2397 N N . LEU A 1 286 ? 1.838 -4.742 -40.374 1.00 31.45 286 LEU A N 1
ATOM 2398 C CA . LEU A 1 286 ? 1.914 -3.290 -40.574 1.00 31.45 286 LEU A CA 1
ATOM 2399 C C . LEU A 1 286 ? 3.213 -2.853 -41.271 1.00 31.45 286 LEU A C 1
ATOM 2401 O O . LEU A 1 286 ? 3.171 -1.937 -42.092 1.00 31.45 286 LEU A O 1
ATOM 2405 N N . LEU A 1 287 ? 4.343 -3.537 -41.038 1.00 29.06 287 LEU A N 1
ATOM 2406 C CA . LEU A 1 287 ? 5.591 -3.242 -41.757 1.00 29.06 287 LEU A CA 1
ATOM 2407 C C . LEU A 1 287 ? 5.570 -3.739 -43.219 1.00 29.06 287 LEU A C 1
ATOM 2409 O O . LEU A 1 287 ? 6.090 -3.059 -44.101 1.00 29.06 287 LEU A O 1
ATOM 2413 N N . MET A 1 288 ? 4.913 -4.872 -43.508 1.00 26.06 288 MET A N 1
ATOM 2414 C CA . MET A 1 288 ? 4.712 -5.352 -44.889 1.00 26.06 288 MET A CA 1
ATOM 2415 C C . MET A 1 288 ? 3.715 -4.490 -45.677 1.00 26.06 288 MET A C 1
ATOM 2417 O O . MET A 1 288 ? 3.839 -4.387 -46.894 1.00 26.06 288 MET A O 1
ATOM 2421 N N . ALA A 1 289 ? 2.765 -3.825 -45.008 1.00 28.52 289 ALA A N 1
ATOM 2422 C CA . ALA A 1 289 ? 1.851 -2.883 -45.658 1.00 28.52 289 ALA A CA 1
ATOM 2423 C C . ALA A 1 289 ? 2.537 -1.562 -46.060 1.00 28.52 289 ALA A C 1
ATOM 2425 O O . ALA A 1 289 ? 2.092 -0.901 -46.995 1.00 28.52 289 ALA A O 1
ATOM 2426 N N . TRP A 1 290 ? 3.640 -1.190 -45.399 1.00 27.58 290 TRP A N 1
ATOM 2427 C CA . TRP A 1 290 ? 4.405 0.019 -45.726 1.00 27.58 290 TRP A CA 1
ATOM 2428 C C . TRP A 1 290 ? 5.434 -0.189 -46.847 1.00 27.58 290 TRP A C 1
ATOM 2430 O O . TRP A 1 290 ? 5.736 0.749 -47.576 1.00 27.58 290 TRP A O 1
ATOM 2440 N N . ILE A 1 291 ? 5.925 -1.419 -47.036 1.00 29.50 291 ILE A N 1
ATOM 2441 C CA . ILE A 1 291 ? 6.906 -1.763 -48.084 1.00 29.50 291 ILE A CA 1
ATOM 2442 C C . ILE A 1 291 ? 6.234 -2.061 -49.446 1.00 29.50 291 ILE A C 1
ATOM 2444 O O . ILE A 1 291 ? 6.908 -2.113 -50.467 1.00 29.50 291 ILE A O 1
ATOM 2448 N N . TYR A 1 292 ? 4.902 -2.189 -49.500 1.00 27.80 292 TYR A N 1
ATOM 2449 C CA . TYR A 1 292 ? 4.146 -2.394 -50.749 1.00 27.80 292 TYR A CA 1
ATOM 2450 C C . TYR A 1 292 ? 3.427 -1.143 -51.288 1.00 27.80 292 TYR A C 1
ATOM 2452 O O . TYR A 1 292 ? 2.682 -1.247 -52.262 1.00 27.80 292 TYR A O 1
ATOM 2460 N N . LEU A 1 293 ? 3.642 0.036 -50.691 1.00 31.45 293 LEU A N 1
ATOM 2461 C CA . LEU A 1 293 ? 3.010 1.293 -51.127 1.00 31.45 293 LEU A CA 1
ATOM 2462 C C . LEU A 1 293 ? 3.980 2.456 -51.408 1.00 31.45 293 LEU A C 1
ATOM 2464 O O . LEU A 1 293 ? 3.502 3.564 -51.649 1.00 31.45 293 LEU A O 1
ATOM 2468 N N . TYR A 1 294 ? 5.294 2.210 -51.470 1.00 35.31 294 TYR A N 1
ATOM 2469 C CA . TYR A 1 294 ? 6.289 3.137 -52.033 1.00 35.31 294 TYR A CA 1
ATOM 2470 C C . TYR A 1 294 ? 7.436 2.397 -52.718 1.00 35.31 294 TYR A C 1
ATOM 2472 O O . TYR A 1 294 ? 7.981 1.461 -52.095 1.00 35.31 294 TYR A O 1
#

Radius of gyration: 27.61 Å; Cα contacts (8 Å, |Δi|>4): 355; chains: 1; bounding box: 57×49×95 Å

Mean predicted aligned error: 12.17 Å

Organism: NCBI:txid44941

InterPro domains:
  IPR052972 Sacsin chaperone regulator [PTHR15600] (21-249)